Protein AF-A0A427XI50-F1 (afdb_monomer_lite)

Foldseek 3Di:
DDDDDDDDDDDDDDDDDDDDPDDDDDDDDDDDDDPDDDDDDDDDDDDDDDDDDDDDDDDDPDDDPDPVVVVVVLVVVLVVVPPDDDDDDDDDDDDDDDDDDDDDDDDPLVPPPDDPQDPDDDDPVSDRLVVVLVVLLVLLDLVNDDPVPVVCSLVSNLVSLVVLLVQLSVALSSVVNSLVNLCVVCVVVLVVLADVVLDDPQDQQDDDDDSRDDDSLVRGQQLSVLVSVVSSVVSVQSVVCVVDVPDDDPCVSVVSRVWRSLFSVLLNCLVVADCQQEPCDDDDPDDDDLHPNAHSQQWGWGDDPWKIWIKGWPDGPPDDDPPPDDTDIFTFEMETDDPHSVVNSVRVNVVSVCVNVVNDPGNDYDDD

Structure (mmCIF, N/CA/C/O backbone):
data_AF-A0A427XI50-F1
#
_entry.id   AF-A0A427XI50-F1
#
loop_
_atom_site.group_PDB
_atom_site.id
_atom_site.type_symbol
_atom_site.label_atom_id
_atom_site.label_alt_id
_atom_site.label_comp_id
_atom_site.label_asym_id
_atom_site.label_entity_id
_atom_site.label_seq_id
_atom_site.pdbx_PDB_ins_code
_atom_site.Cartn_x
_atom_site.Cartn_y
_atom_site.Cartn_z
_atom_site.occupancy
_atom_site.B_iso_or_equiv
_atom_site.auth_seq_id
_atom_site.auth_comp_id
_atom_site.auth_asym_id
_atom_site.auth_atom_id
_atom_site.pdbx_PDB_model_num
ATOM 1 N N . MET A 1 1 ? -37.249 -32.653 52.368 1.00 47.56 1 MET A N 1
ATOM 2 C CA . MET A 1 1 ? -36.843 -31.241 52.269 1.00 47.56 1 MET A CA 1
ATOM 3 C C . MET A 1 1 ? -36.079 -31.097 50.971 1.00 47.56 1 MET A C 1
ATOM 5 O O . MET A 1 1 ? -34.928 -31.489 50.945 1.00 47.56 1 MET A O 1
ATOM 9 N N . ASP A 1 2 ? -36.739 -30.653 49.902 1.00 39.66 2 ASP A N 1
ATOM 10 C CA . ASP A 1 2 ? -36.060 -29.909 48.839 1.00 39.66 2 ASP A CA 1
ATOM 11 C C . ASP A 1 2 ? -37.096 -29.182 47.975 1.00 39.66 2 ASP A C 1
ATOM 13 O O . ASP A 1 2 ? -37.981 -29.778 47.360 1.00 39.66 2 ASP A O 1
ATOM 17 N N . LEU A 1 3 ? -37.015 -27.857 48.037 1.00 42.44 3 LEU A N 1
ATOM 18 C CA . LEU A 1 3 ? -37.872 -26.880 47.381 1.00 42.44 3 LEU A CA 1
ATOM 19 C C . LEU A 1 3 ? -37.402 -26.675 45.938 1.00 42.44 3 LEU A C 1
ATOM 21 O O . LEU A 1 3 ? -36.398 -26.006 45.713 1.00 42.44 3 LEU A O 1
ATOM 25 N N . LYS A 1 4 ? -38.166 -27.160 44.953 1.00 41.12 4 LYS A N 1
ATOM 26 C CA . LYS A 1 4 ? -38.154 -26.613 43.583 1.00 41.12 4 LYS A CA 1
ATOM 27 C C . LYS A 1 4 ? -39.573 -26.549 43.017 1.00 41.12 4 LYS A C 1
ATOM 29 O O . LYS A 1 4 ? -39.994 -27.395 42.236 1.00 41.12 4 LYS A O 1
ATOM 34 N N . ALA A 1 5 ? -40.292 -25.508 43.430 1.00 47.97 5 ALA A N 1
ATOM 35 C CA . ALA A 1 5 ? -41.451 -24.960 42.730 1.00 47.97 5 ALA A CA 1
ATOM 36 C C . ALA A 1 5 ? -40.937 -23.867 41.768 1.00 47.97 5 ALA A C 1
ATOM 38 O O . ALA A 1 5 ? -40.129 -23.029 42.148 1.00 47.97 5 ALA A O 1
ATOM 39 N N . ALA A 1 6 ? -41.186 -24.014 40.468 1.00 39.88 6 ALA A N 1
ATOM 40 C CA . ALA A 1 6 ? -42.233 -23.293 39.743 1.00 39.88 6 ALA A CA 1
ATOM 41 C C . ALA A 1 6 ? -41.948 -21.790 39.551 1.00 39.88 6 ALA A C 1
ATOM 43 O O . ALA A 1 6 ? -42.294 -20.973 40.395 1.00 39.88 6 ALA A O 1
ATOM 44 N N . ILE A 1 7 ? -41.423 -21.423 38.375 1.00 44.53 7 ILE A N 1
ATOM 45 C CA . ILE A 1 7 ? -41.693 -20.112 37.769 1.00 44.53 7 ILE A CA 1
ATOM 46 C C . ILE A 1 7 ? -42.172 -20.342 36.335 1.00 44.53 7 ILE A C 1
ATOM 48 O O . ILE A 1 7 ? -41.517 -20.973 35.506 1.00 44.53 7 ILE A O 1
ATOM 52 N N . LEU A 1 8 ? -43.394 -19.873 36.118 1.00 46.38 8 LEU A N 1
ATOM 53 C CA . LEU A 1 8 ? -44.225 -19.984 34.934 1.00 46.38 8 LEU A CA 1
ATOM 54 C C . LEU A 1 8 ? -43.868 -18.932 33.874 1.00 46.38 8 LEU A C 1
ATOM 56 O O . LEU A 1 8 ? -43.653 -17.765 34.175 1.00 46.38 8 LEU A O 1
ATOM 60 N N . ARG A 1 9 ? -43.895 -19.399 32.622 1.00 43.00 9 ARG A N 1
ATOM 61 C CA . ARG A 1 9 ? -44.460 -18.796 31.397 1.00 43.00 9 ARG A CA 1
ATOM 62 C C . ARG A 1 9 ? -44.828 -17.300 31.416 1.00 43.00 9 ARG A C 1
ATOM 64 O O . ARG A 1 9 ? -45.750 -16.891 32.112 1.00 43.00 9 ARG A O 1
ATOM 71 N N . GLY A 1 10 ? -44.308 -16.576 30.422 1.00 38.19 10 GLY A N 1
ATOM 72 C CA . GLY A 1 10 ? -44.961 -15.402 29.832 1.00 38.19 10 GLY A CA 1
ATOM 73 C C . GLY A 1 10 ? -44.524 -15.193 28.371 1.00 38.19 10 GLY A C 1
ATOM 74 O O . GLY A 1 10 ? -43.324 -15.078 28.130 1.00 38.19 10 GLY A O 1
ATOM 75 N N . PRO A 1 11 ? -45.436 -15.164 27.376 1.00 49.16 11 PRO A N 1
ATOM 76 C CA . PRO A 1 11 ? -45.085 -14.843 25.997 1.00 49.16 11 PRO A CA 1
ATOM 77 C C . PRO A 1 11 ? -45.138 -13.324 25.765 1.00 49.16 11 PRO A C 1
ATOM 79 O O . PRO A 1 11 ? -46.178 -12.687 25.935 1.00 49.16 11 PRO A O 1
ATOM 82 N N . LEU A 1 12 ? -44.019 -12.745 25.328 1.00 45.84 12 LEU A N 1
ATOM 83 C CA . LEU A 1 12 ? -43.937 -11.351 24.890 1.00 45.84 12 LEU A CA 1
ATOM 84 C C . LEU A 1 12 ? -44.670 -11.178 23.550 1.00 45.84 12 LEU A C 1
ATOM 86 O O . LEU A 1 12 ? -44.143 -11.482 22.479 1.00 45.84 12 LEU A O 1
ATOM 90 N N . ARG A 1 13 ? -45.904 -10.666 23.609 1.00 44.16 13 ARG A N 1
ATOM 91 C CA . ARG A 1 13 ? -46.625 -10.124 22.450 1.00 44.16 13 ARG A CA 1
ATOM 92 C C . ARG A 1 13 ? -45.902 -8.862 21.964 1.00 44.16 13 ARG A C 1
ATOM 94 O O . ARG A 1 13 ? -46.005 -7.810 22.587 1.00 44.16 13 ARG A O 1
ATOM 101 N N . ARG A 1 14 ? -45.186 -8.953 20.839 1.00 47.88 14 ARG A N 1
ATOM 102 C CA . ARG A 1 14 ? -44.711 -7.775 20.094 1.00 47.88 14 ARG A CA 1
ATOM 103 C C . ARG A 1 14 ? -45.913 -7.055 19.485 1.00 47.88 14 ARG A C 1
ATOM 105 O O . ARG A 1 14 ? -46.609 -7.611 18.638 1.00 47.88 14 ARG A O 1
ATOM 112 N N . ALA A 1 15 ? -46.140 -5.819 19.917 1.00 44.91 15 ALA A N 1
ATOM 113 C CA . ALA A 1 15 ? -47.069 -4.902 19.278 1.00 44.91 15 ALA A CA 1
ATOM 114 C C . ALA A 1 15 ? -46.584 -4.601 17.849 1.00 44.91 15 ALA A C 1
ATOM 116 O O . ALA A 1 15 ? -45.473 -4.108 17.649 1.00 44.91 15 ALA A O 1
ATOM 117 N N . ARG A 1 16 ? -47.420 -4.916 16.853 1.00 45.72 16 ARG A N 1
ATOM 118 C CA . ARG A 1 16 ? -47.286 -4.409 15.484 1.00 45.72 16 ARG A CA 1
ATOM 119 C C . ARG A 1 16 ? -47.475 -2.892 15.536 1.00 45.72 16 ARG A C 1
ATOM 121 O O . ARG A 1 16 ? -48.579 -2.433 15.811 1.00 45.72 16 ARG A O 1
ATOM 128 N N . ARG A 1 17 ? -46.410 -2.126 15.291 1.00 51.31 17 ARG A N 1
ATOM 129 C CA . ARG A 1 17 ? -46.533 -0.715 14.909 1.00 51.31 17 ARG A CA 1
ATOM 130 C C . ARG A 1 17 ? -47.033 -0.672 13.468 1.00 51.31 17 ARG A C 1
ATOM 132 O O . ARG A 1 17 ? -46.413 -1.265 12.588 1.00 51.31 17 ARG A O 1
ATOM 139 N N . SER A 1 18 ? -48.176 -0.030 13.265 1.00 58.50 18 SER A N 1
ATOM 140 C CA . SER A 1 18 ? -48.712 0.294 11.946 1.00 58.50 18 SER A CA 1
ATOM 141 C C . SER A 1 18 ? -47.769 1.261 11.217 1.00 58.50 18 SER A C 1
ATOM 143 O O . SER A 1 18 ? -47.162 2.108 11.879 1.00 58.50 18 SER A O 1
ATOM 145 N N . PRO A 1 19 ? -47.631 1.153 9.886 1.00 57.81 19 PRO A N 1
ATOM 146 C CA . PRO A 1 19 ? -46.900 2.132 9.095 1.00 57.81 19 PRO A CA 1
ATOM 147 C C . PRO A 1 19 ? -47.703 3.438 9.075 1.00 57.81 19 PRO A C 1
ATOM 149 O O . PRO A 1 19 ? -48.875 3.438 8.708 1.00 57.81 19 PRO A O 1
ATOM 152 N N . MET A 1 20 ? -47.087 4.527 9.533 1.00 56.25 20 MET A N 1
ATOM 153 C CA . MET A 1 20 ? -47.594 5.876 9.294 1.00 56.25 20 MET A CA 1
ATOM 154 C C . MET A 1 20 ? -47.414 6.159 7.803 1.00 56.25 20 MET A C 1
ATOM 156 O O . MET A 1 20 ? -46.301 6.043 7.293 1.00 56.25 20 MET A O 1
ATOM 160 N N . GLU A 1 21 ? -48.514 6.458 7.116 1.00 55.03 21 GLU A N 1
ATOM 161 C CA . GLU A 1 21 ? -48.503 7.004 5.762 1.00 55.03 21 GLU A CA 1
ATOM 162 C C . GLU A 1 21 ? -47.761 8.343 5.795 1.00 55.03 21 GLU A C 1
ATOM 164 O O . GLU A 1 21 ? -48.189 9.302 6.433 1.00 55.03 21 GLU A O 1
ATOM 169 N N . GLU A 1 22 ? -46.593 8.363 5.162 1.00 58.56 22 GLU A N 1
ATOM 170 C CA . GLU A 1 22 ? -45.763 9.544 4.986 1.00 58.56 22 GLU A CA 1
ATOM 171 C C . GLU A 1 22 ? -46.327 10.328 3.794 1.00 58.56 22 GLU A C 1
ATOM 173 O O . GLU A 1 22 ? -46.243 9.900 2.641 1.00 58.56 22 GLU A O 1
ATOM 178 N N . GLU A 1 23 ? -47.009 11.432 4.097 1.00 68.69 23 GLU A N 1
ATOM 179 C CA . GLU A 1 23 ? -47.612 12.332 3.116 1.00 68.69 23 GLU A CA 1
ATOM 180 C C . GLU A 1 23 ? -46.503 12.978 2.255 1.00 68.69 23 GLU A C 1
ATOM 182 O O . GLU A 1 23 ? -45.528 13.502 2.805 1.00 68.69 23 GLU A O 1
ATOM 187 N N . PRO A 1 24 ? -46.587 12.926 0.911 1.00 73.81 24 PRO A N 1
ATOM 188 C CA . PRO A 1 24 ? -45.521 13.423 0.051 1.00 73.81 24 PRO A CA 1
ATOM 189 C C . PRO A 1 24 ? -45.390 14.951 0.158 1.00 73.81 24 PRO A C 1
ATOM 191 O O . PRO A 1 24 ? -46.401 15.660 0.153 1.00 73.81 24 PRO A O 1
ATOM 194 N N . PRO A 1 25 ? -44.157 15.491 0.207 1.00 75.19 25 PRO A N 1
ATOM 195 C CA . PRO A 1 25 ? -43.944 16.926 0.305 1.00 75.19 25 PRO A CA 1
ATOM 196 C C . PRO A 1 25 ? -44.474 17.649 -0.946 1.00 75.19 25 PRO A C 1
ATOM 198 O O . PRO A 1 25 ? -44.356 17.130 -2.063 1.00 75.19 25 PRO A O 1
ATOM 201 N N . PRO A 1 26 ? -45.034 18.862 -0.788 1.00 76.50 26 PRO A N 1
ATOM 202 C CA . PRO A 1 26 ? -45.578 19.618 -1.904 1.00 76.50 26 PRO A CA 1
ATOM 203 C C . PRO A 1 26 ? -44.477 19.995 -2.912 1.00 76.50 26 PRO A C 1
ATOM 205 O O . PRO A 1 26 ? -43.331 20.248 -2.525 1.00 76.50 26 PRO A O 1
ATOM 208 N N . PRO A 1 27 ? -44.810 20.070 -4.213 1.00 68.69 27 PRO A N 1
ATOM 209 C CA . PRO A 1 27 ? -43.849 20.396 -5.255 1.00 68.69 27 PRO A CA 1
ATOM 210 C C . PRO A 1 27 ? -43.295 21.813 -5.069 1.00 68.69 27 PRO A C 1
ATOM 212 O O . PRO A 1 27 ? -44.031 22.803 -5.028 1.00 68.69 27 PRO A O 1
ATOM 215 N N . TYR A 1 28 ? -41.968 21.898 -4.987 1.00 66.44 28 TYR A N 1
ATOM 216 C CA . TYR A 1 28 ? -41.214 23.146 -4.950 1.00 66.44 28 TYR A CA 1
ATOM 217 C C . TYR A 1 28 ? -41.516 23.970 -6.209 1.00 66.44 28 TYR A C 1
ATOM 219 O O . TYR A 1 28 ? -41.131 23.598 -7.317 1.00 66.44 28 TYR A O 1
ATOM 227 N N . SER A 1 29 ? -42.199 25.102 -6.044 1.00 64.88 29 SER A N 1
ATOM 228 C CA . SER A 1 29 ? -42.353 26.089 -7.114 1.00 64.88 29 SER A CA 1
ATOM 229 C C . SER A 1 29 ? -41.140 27.027 -7.100 1.00 64.88 29 SER A C 1
ATOM 231 O O . SER A 1 29 ? -40.929 27.718 -6.099 1.00 64.88 29 SER A O 1
ATOM 233 N N . PRO A 1 30 ? -40.314 27.073 -8.162 1.00 61.97 30 PRO A N 1
ATOM 234 C CA . PRO A 1 30 ? -39.178 27.980 -8.217 1.00 61.97 30 PRO A CA 1
ATOM 235 C C . PRO A 1 30 ? -39.682 29.423 -8.291 1.00 61.97 30 PRO A C 1
ATOM 237 O O . PRO A 1 30 ? -40.365 29.831 -9.230 1.00 61.97 30 PRO A O 1
ATOM 240 N N . ARG A 1 31 ? -39.342 30.204 -7.265 1.00 58.91 31 ARG A N 1
ATOM 241 C CA . ARG A 1 31 ? -39.608 31.639 -7.194 1.00 58.91 31 ARG A CA 1
ATOM 242 C C . ARG A 1 31 ? -38.766 32.334 -8.266 1.00 58.91 31 ARG A C 1
ATOM 244 O O . ARG A 1 31 ? -37.544 32.380 -8.150 1.00 58.91 31 ARG A O 1
ATOM 251 N N . ALA A 1 32 ? -39.420 32.839 -9.310 1.00 60.31 32 ALA A N 1
ATOM 252 C CA . ALA A 1 32 ? -38.775 33.619 -10.359 1.00 60.31 32 ALA A CA 1
ATOM 253 C C . ALA A 1 32 ? -38.044 34.823 -9.741 1.00 60.31 32 ALA A C 1
ATOM 255 O O . ALA A 1 32 ? -38.638 35.612 -9.002 1.00 60.31 32 ALA A O 1
ATOM 256 N N . ALA A 1 33 ? -36.745 34.927 -10.018 1.00 64.19 33 ALA A N 1
ATOM 257 C CA . ALA A 1 33 ? -35.944 36.078 -9.637 1.00 64.19 33 ALA A CA 1
ATOM 258 C C . ALA A 1 33 ? -36.395 37.304 -10.454 1.00 64.19 33 ALA A C 1
ATOM 260 O O . ALA A 1 33 ? -36.597 37.175 -11.665 1.00 64.19 33 ALA A O 1
ATOM 261 N N . PRO A 1 34 ? -36.568 38.480 -9.829 1.00 70.31 34 PRO A N 1
ATOM 262 C CA . PRO A 1 34 ? -36.860 39.701 -10.564 1.00 70.31 34 PRO A CA 1
ATOM 263 C C . PRO A 1 34 ? -35.649 40.093 -11.432 1.00 70.31 34 PRO A C 1
ATOM 265 O O . PRO A 1 34 ? -34.515 40.035 -10.946 1.00 70.31 34 PRO A O 1
ATOM 268 N N . PRO A 1 35 ? -35.859 40.484 -12.700 1.00 65.94 35 PRO A N 1
ATOM 269 C CA . PRO A 1 35 ? -34.812 41.088 -13.510 1.00 65.94 35 PRO A CA 1
ATOM 270 C C . PRO A 1 35 ? -34.519 42.496 -12.967 1.00 65.94 35 PRO A C 1
ATOM 272 O O . PRO A 1 35 ? -35.435 43.189 -12.536 1.00 65.94 35 PRO A O 1
ATOM 275 N N . ASP A 1 36 ? -33.250 42.903 -12.991 1.00 66.88 36 ASP A N 1
ATOM 276 C CA . ASP A 1 36 ? -32.748 44.246 -12.641 1.00 66.88 36 ASP A CA 1
ATOM 277 C C . ASP A 1 36 ? -32.451 44.554 -11.162 1.00 66.88 36 ASP A C 1
ATOM 279 O O . ASP A 1 36 ? -32.799 45.613 -10.639 1.00 66.88 36 ASP A O 1
ATOM 283 N N . ALA A 1 37 ? -31.680 43.686 -10.499 1.00 56.53 37 ALA A N 1
ATOM 284 C CA . ALA A 1 37 ? -30.895 44.097 -9.331 1.00 56.53 37 ALA A CA 1
ATOM 285 C C . ALA A 1 37 ? -29.427 44.371 -9.738 1.00 56.53 37 ALA A C 1
ATOM 287 O O . ALA A 1 37 ? -28.745 43.443 -10.183 1.00 56.53 37 ALA A O 1
ATOM 288 N N . PRO A 1 38 ? -28.908 45.610 -9.604 1.00 73.75 38 PRO A N 1
ATOM 289 C CA . PRO A 1 38 ? -27.498 45.901 -9.851 1.00 73.75 38 PRO A CA 1
ATOM 290 C C . PRO A 1 38 ? -26.595 45.224 -8.800 1.00 73.75 38 PRO A C 1
ATOM 292 O O . PRO A 1 38 ? -27.012 45.039 -7.652 1.00 73.75 38 PRO A O 1
ATOM 295 N N . PRO A 1 39 ? -25.353 44.854 -9.163 1.00 70.38 39 PRO A N 1
ATOM 296 C CA . PRO A 1 39 ? -24.452 44.130 -8.272 1.00 70.38 39 PRO A CA 1
ATOM 297 C C . PRO A 1 39 ? -24.074 44.976 -7.041 1.00 70.38 39 PRO A C 1
ATOM 299 O O . PRO A 1 39 ? -23.789 46.167 -7.183 1.00 70.38 39 PRO A O 1
ATOM 302 N N . PRO A 1 40 ? -24.028 44.385 -5.832 1.00 59.16 40 PRO A N 1
ATOM 303 C CA . PRO A 1 40 ? -23.639 45.108 -4.630 1.00 59.16 40 PRO A CA 1
ATOM 304 C C . PRO A 1 40 ? -22.142 45.440 -4.653 1.00 59.16 40 PRO A C 1
ATOM 306 O O . PRO A 1 40 ? -21.278 44.563 -4.616 1.00 59.16 40 PRO A O 1
ATOM 309 N N . THR A 1 41 ? -21.835 46.734 -4.688 1.00 62.62 41 THR A N 1
ATOM 310 C CA . THR A 1 41 ? -20.485 47.280 -4.530 1.00 62.62 41 THR A CA 1
ATOM 311 C C . THR A 1 41 ? -20.001 47.032 -3.100 1.00 62.62 41 THR A C 1
ATOM 313 O O . THR A 1 41 ? -20.501 47.631 -2.150 1.00 62.62 41 THR A O 1
ATOM 316 N N . ALA A 1 42 ? -19.028 46.137 -2.933 1.00 55.66 42 ALA A N 1
ATOM 317 C CA . ALA A 1 42 ? -18.445 45.832 -1.631 1.00 55.66 42 ALA A CA 1
ATOM 318 C C . ALA A 1 42 ? -17.651 47.037 -1.072 1.00 55.66 42 ALA A C 1
ATOM 320 O O . ALA A 1 42 ? -16.811 47.598 -1.786 1.00 55.66 42 ALA A O 1
ATOM 321 N N . PRO A 1 43 ? -17.853 47.437 0.199 1.00 56.88 43 PRO A N 1
ATOM 322 C CA . PRO A 1 43 ? -17.057 48.483 0.823 1.00 56.88 43 PRO A CA 1
ATOM 323 C C . PRO A 1 43 ? -15.644 47.975 1.145 1.00 56.88 43 PRO A C 1
ATOM 325 O O . PRO A 1 43 ? -15.439 46.975 1.833 1.00 56.88 43 PRO A O 1
ATOM 328 N N . ARG A 1 44 ? -14.649 48.706 0.640 1.00 52.31 44 ARG A N 1
ATOM 329 C CA . ARG A 1 44 ? -13.217 48.498 0.868 1.00 52.31 44 ARG A CA 1
ATOM 330 C C . ARG A 1 44 ? -12.859 48.895 2.305 1.00 52.31 44 ARG A C 1
ATOM 332 O O . ARG A 1 44 ? -12.546 50.051 2.570 1.00 52.31 44 ARG A O 1
ATOM 339 N N . LEU A 1 45 ? -12.903 47.937 3.228 1.00 51.09 45 LEU A N 1
ATOM 340 C CA . LEU A 1 45 ? -12.433 48.120 4.603 1.00 51.09 45 LEU A CA 1
ATOM 341 C C . LEU A 1 45 ? -10.898 48.232 4.622 1.00 51.09 45 LEU A C 1
ATOM 343 O O . LEU A 1 45 ? -10.181 47.266 4.361 1.00 51.09 45 LEU A O 1
ATOM 347 N N . GLN A 1 46 ? -10.391 49.430 4.921 1.00 49.62 46 GLN A N 1
ATOM 348 C CA . GLN A 1 46 ? -8.986 49.649 5.260 1.00 49.62 46 GLN A CA 1
ATOM 349 C C . GLN A 1 46 ? -8.740 49.183 6.701 1.00 49.62 46 GLN A C 1
ATOM 351 O O . GLN A 1 46 ? -9.125 49.846 7.659 1.00 49.62 46 GLN A O 1
ATOM 356 N N . LEU A 1 47 ? -8.086 48.032 6.849 1.00 49.75 47 LEU A N 1
ATOM 357 C CA . LEU A 1 47 ? -7.551 47.557 8.124 1.00 49.75 47 LEU A CA 1
ATOM 358 C C . LEU A 1 47 ? -6.301 48.372 8.491 1.00 49.75 47 LEU A C 1
ATOM 360 O O . LEU A 1 47 ? -5.206 48.115 7.988 1.00 49.75 47 LEU A O 1
ATOM 364 N N . GLN A 1 48 ? -6.463 49.352 9.383 1.00 46.16 48 GLN A N 1
ATOM 365 C CA . GLN A 1 48 ? -5.356 49.928 10.145 1.00 46.16 48 GLN A CA 1
ATOM 366 C C . GLN A 1 48 ? -4.814 48.869 11.113 1.00 46.16 48 GLN A C 1
ATOM 368 O O . GLN A 1 48 ? -5.535 48.371 11.975 1.00 46.16 48 GLN A O 1
ATOM 373 N N . ARG A 1 49 ? -3.533 48.515 10.967 1.00 41.59 49 ARG A N 1
ATOM 374 C CA . ARG A 1 49 ? -2.807 47.686 11.936 1.00 41.59 49 ARG A CA 1
ATOM 375 C C . ARG A 1 49 ? -2.313 48.565 13.090 1.00 41.59 49 ARG A C 1
ATOM 377 O O . ARG A 1 49 ? -1.601 49.530 12.812 1.00 41.59 49 ARG A O 1
ATOM 384 N N . PRO A 1 50 ? -2.613 48.236 14.357 1.00 43.06 50 PRO A N 1
ATOM 385 C CA . PRO A 1 50 ? -1.946 48.857 15.489 1.00 43.06 50 PRO A CA 1
ATOM 386 C C . PRO A 1 50 ? -0.549 48.254 15.680 1.00 43.06 50 PRO A C 1
ATOM 388 O O . PRO A 1 50 ? -0.364 47.036 15.699 1.00 43.06 50 PRO A O 1
ATOM 391 N N . SER A 1 51 ? 0.437 49.133 15.823 1.00 43.94 51 SER A N 1
ATOM 392 C CA . SER A 1 51 ? 1.811 48.815 16.203 1.00 43.94 51 SER A CA 1
ATOM 393 C C . SER A 1 51 ? 1.847 48.467 17.692 1.00 43.94 51 SER A C 1
ATOM 395 O O . SER A 1 51 ? 1.676 49.351 18.528 1.00 43.94 51 SER A O 1
ATOM 397 N N . ILE A 1 52 ? 2.068 47.197 18.037 1.00 44.12 52 ILE A N 1
ATOM 398 C CA . ILE A 1 52 ? 2.317 46.768 19.421 1.00 44.12 52 ILE A CA 1
ATOM 399 C C . ILE A 1 52 ? 3.783 46.356 19.527 1.00 44.12 52 ILE A C 1
ATOM 401 O O . ILE A 1 52 ? 4.240 45.440 18.845 1.00 44.12 52 ILE A O 1
ATOM 405 N N . SER A 1 53 ? 4.523 47.075 20.365 1.00 50.53 53 SER A N 1
ATOM 406 C CA . SER A 1 53 ? 5.926 46.833 20.683 1.00 50.53 53 SER A CA 1
ATOM 407 C C . SER A 1 53 ? 6.078 46.063 22.001 1.00 50.53 53 SER A C 1
ATOM 409 O O . SER A 1 53 ? 5.705 46.584 23.051 1.00 50.53 53 SER A O 1
ATOM 411 N N . GLY A 1 54 ? 6.723 44.890 21.925 1.00 39.44 54 GLY A N 1
ATOM 412 C CA . GLY A 1 54 ? 7.422 44.175 23.014 1.00 39.44 54 GLY A CA 1
ATOM 413 C C . GLY A 1 54 ? 6.683 42.970 23.631 1.00 39.44 54 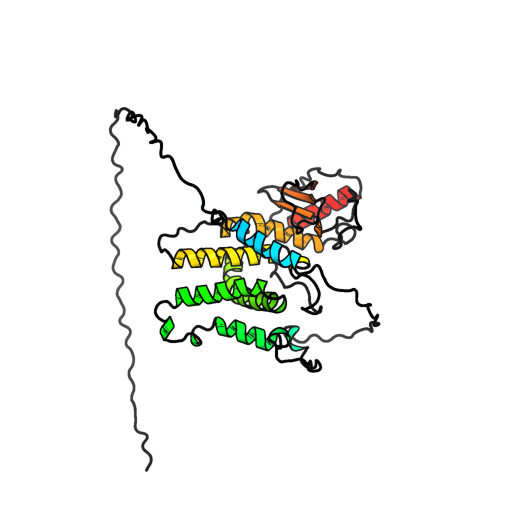GLY A C 1
ATOM 414 O O . GLY A 1 54 ? 5.472 42.866 23.457 1.00 39.44 54 GLY A O 1
ATOM 415 N N . PRO A 1 55 ? 7.350 42.097 24.423 1.00 47.31 55 PRO A N 1
ATOM 416 C CA . PRO A 1 55 ? 8.766 41.722 24.468 1.00 47.31 55 PRO A CA 1
ATOM 417 C C . PRO A 1 55 ? 9.003 40.203 24.221 1.00 47.31 55 PRO A C 1
ATOM 419 O O . PRO A 1 55 ? 8.093 39.423 23.977 1.00 47.31 55 PRO A O 1
ATOM 422 N N . SER A 1 56 ? 10.286 39.842 24.268 1.00 46.00 56 SER A N 1
ATOM 423 C CA . SER A 1 56 ? 10.963 38.540 24.148 1.00 46.00 56 SER A CA 1
ATOM 424 C C . SER A 1 56 ? 10.286 37.264 24.706 1.00 46.00 56 SER A C 1
ATOM 426 O O . SER A 1 56 ? 9.706 37.279 25.785 1.00 46.00 56 SER A O 1
ATOM 428 N N . ALA A 1 57 ? 10.587 36.150 24.016 1.00 46.78 57 ALA A N 1
ATOM 429 C CA . ALA A 1 57 ? 10.625 34.742 24.447 1.00 46.78 57 ALA A CA 1
ATOM 430 C C . ALA A 1 57 ? 9.306 33.955 24.616 1.00 46.78 57 ALA A C 1
ATOM 432 O O . ALA A 1 57 ? 8.623 34.028 25.633 1.00 46.78 57 ALA A O 1
ATOM 433 N N . SER A 1 58 ? 9.032 33.064 23.656 1.00 39.44 58 SER A N 1
ATOM 434 C CA . SER A 1 58 ? 8.441 31.732 23.891 1.00 39.44 58 SER A CA 1
ATOM 435 C C . SER A 1 58 ? 8.657 30.854 22.653 1.00 39.44 58 SER A C 1
ATOM 437 O O . SER A 1 58 ? 8.429 31.289 21.525 1.00 39.44 58 SER A O 1
ATOM 439 N N . GLU A 1 59 ? 9.154 29.637 22.864 1.00 43.16 59 GLU A N 1
ATOM 440 C CA . GLU A 1 59 ? 9.366 28.628 21.824 1.00 43.16 59 GLU A CA 1
ATOM 441 C C . GLU A 1 59 ? 8.041 28.231 21.146 1.00 43.16 59 GLU A C 1
ATOM 443 O O . GLU A 1 59 ? 7.024 28.076 21.828 1.00 43.16 59 GLU A O 1
ATOM 448 N N . PRO A 1 60 ? 8.021 28.027 19.817 1.00 40.72 60 PRO A N 1
ATOM 449 C CA . PRO A 1 60 ? 6.825 27.568 19.132 1.00 40.72 60 PRO A CA 1
ATOM 450 C C . PRO A 1 60 ? 6.606 26.068 19.374 1.00 40.72 60 PRO A C 1
ATOM 452 O O . PRO A 1 60 ? 7.376 25.227 18.910 1.00 40.72 60 PRO A O 1
ATOM 455 N N . ILE A 1 61 ? 5.505 25.728 20.045 1.00 41.28 61 ILE A N 1
ATOM 456 C CA . ILE A 1 61 ? 4.941 24.374 20.023 1.00 41.28 61 ILE A CA 1
ATOM 457 C C . ILE A 1 61 ? 4.394 24.138 18.611 1.00 41.28 61 ILE A C 1
ATOM 459 O O . ILE A 1 61 ? 3.376 24.705 18.214 1.00 41.28 61 ILE A O 1
ATOM 463 N N . ALA A 1 62 ? 5.110 23.330 17.829 1.00 36.22 62 ALA A N 1
ATOM 464 C CA . ALA A 1 62 ? 4.714 22.948 16.482 1.00 36.22 62 ALA A CA 1
ATOM 465 C C . ALA A 1 62 ? 3.533 21.967 16.538 1.00 36.22 62 ALA A C 1
ATOM 467 O O . ALA A 1 62 ? 3.689 20.802 16.899 1.00 36.22 62 ALA A O 1
ATOM 468 N N . ILE A 1 63 ? 2.347 22.443 16.164 1.00 36.53 63 ILE A N 1
ATOM 469 C CA . ILE A 1 63 ? 1.194 21.590 15.870 1.00 36.53 63 ILE A CA 1
ATOM 470 C C . ILE A 1 63 ? 1.397 21.047 14.442 1.00 36.53 63 ILE A C 1
ATOM 472 O O . ILE A 1 63 ? 1.510 21.854 13.515 1.00 36.53 63 ILE A O 1
ATOM 476 N N . PRO A 1 64 ? 1.485 19.721 14.225 1.00 38.47 64 PRO A N 1
ATOM 477 C CA . PRO A 1 64 ? 1.701 19.159 12.895 1.00 38.47 64 PRO A CA 1
ATOM 478 C C . PRO A 1 64 ? 0.478 19.410 12.004 1.00 38.47 64 PRO A C 1
ATOM 480 O O . PRO A 1 64 ? -0.644 19.027 12.328 1.00 38.47 64 PRO A O 1
ATOM 483 N N . SER A 1 65 ? 0.702 20.057 10.863 1.00 35.59 65 SER A N 1
ATOM 484 C CA . SER A 1 65 ? -0.329 20.560 9.948 1.00 35.59 65 SER A CA 1
ATOM 485 C C . SER A 1 65 ? -0.815 19.541 8.905 1.00 35.59 65 SER A C 1
ATOM 487 O O . SER A 1 65 ? -1.545 19.907 7.984 1.00 35.59 65 SER A O 1
ATOM 489 N N . SER A 1 66 ? -0.465 18.256 9.027 1.00 38.69 66 SER A N 1
ATOM 490 C CA . SER A 1 66 ? -0.978 17.212 8.134 1.00 38.69 66 SER A CA 1
ATOM 491 C C . SER A 1 66 ? -0.869 15.801 8.729 1.00 38.69 66 SER A C 1
ATOM 493 O O . SER A 1 66 ? 0.193 15.429 9.235 1.00 38.69 66 SER A O 1
ATOM 495 N N . PRO A 1 67 ? -1.897 14.940 8.580 1.00 41.12 67 PRO A N 1
ATOM 496 C CA . PRO A 1 67 ? -1.810 13.516 8.924 1.00 41.12 67 PRO A CA 1
ATOM 497 C C . PRO A 1 67 ? -0.698 12.756 8.173 1.00 41.12 67 PRO A C 1
ATOM 499 O O . PRO A 1 67 ? -0.281 11.684 8.615 1.00 41.12 67 PRO A O 1
ATOM 502 N N . ARG A 1 68 ? -0.196 13.288 7.043 1.00 40.94 68 ARG A N 1
ATOM 503 C CA . ARG A 1 68 ? 0.939 12.698 6.304 1.00 40.94 68 ARG A CA 1
ATOM 504 C C . ARG A 1 68 ? 2.264 12.782 7.067 1.00 40.94 68 ARG A C 1
ATOM 506 O O . ARG A 1 68 ? 3.098 11.884 6.918 1.00 40.94 68 ARG A O 1
ATOM 513 N N . ASP A 1 69 ? 2.444 13.811 7.886 1.00 37.97 69 ASP A N 1
ATOM 514 C CA . ASP A 1 69 ? 3.723 14.076 8.548 1.00 37.97 69 ASP A CA 1
ATOM 515 C C . ASP A 1 69 ? 3.869 13.219 9.812 1.00 37.97 69 ASP A C 1
ATOM 517 O O . ASP A 1 69 ? 4.902 12.583 10.013 1.00 37.97 69 ASP A O 1
ATOM 521 N N . ALA A 1 70 ? 2.778 13.031 10.565 1.00 37.78 70 ALA A N 1
ATOM 522 C CA . ALA A 1 70 ? 2.757 12.171 11.752 1.00 37.78 70 ALA A CA 1
ATOM 523 C C . ALA A 1 70 ? 3.105 10.697 11.449 1.00 37.78 70 ALA A C 1
ATOM 525 O O . ALA A 1 70 ? 3.758 10.025 12.250 1.00 37.78 70 ALA A O 1
ATOM 526 N N . TYR A 1 71 ? 2.702 10.181 10.280 1.00 40.91 71 TYR A N 1
ATOM 527 C CA . TYR A 1 71 ? 3.055 8.820 9.859 1.00 40.91 71 TYR A CA 1
ATOM 528 C C . TYR A 1 71 ? 4.524 8.712 9.421 1.00 40.91 71 TYR A C 1
ATOM 530 O O . TYR A 1 71 ? 5.193 7.723 9.721 1.00 40.91 71 TYR A O 1
ATOM 538 N N . SER A 1 72 ? 5.037 9.740 8.742 1.00 47.31 72 SER A N 1
ATOM 539 C CA . SER A 1 72 ? 6.427 9.783 8.272 1.00 47.31 72 SER A CA 1
ATOM 540 C C . SER A 1 72 ? 7.415 9.861 9.441 1.00 47.31 72 SER A C 1
ATOM 542 O O . SER A 1 72 ? 8.434 9.166 9.428 1.00 47.31 72 SER A O 1
ATOM 544 N N . ASP A 1 73 ? 7.076 10.611 10.492 1.00 40.03 73 ASP A N 1
ATOM 545 C CA . ASP A 1 73 ? 7.903 10.750 11.696 1.00 40.03 73 ASP A CA 1
ATOM 546 C C . ASP A 1 73 ? 7.962 9.464 12.536 1.00 40.03 73 ASP A C 1
ATOM 548 O O . ASP A 1 73 ? 9.033 9.084 13.026 1.00 40.03 73 ASP A O 1
ATOM 552 N N . ALA A 1 74 ? 6.850 8.727 12.644 1.00 40.78 74 ALA A N 1
ATOM 553 C CA . ALA A 1 74 ? 6.828 7.430 13.327 1.00 40.78 74 ALA A CA 1
ATOM 554 C C . ALA A 1 74 ? 7.734 6.398 12.625 1.00 40.78 74 ALA A C 1
ATOM 556 O O . ALA A 1 74 ? 8.505 5.689 13.279 1.00 40.78 74 ALA A O 1
ATOM 557 N N . VAL A 1 75 ? 7.713 6.364 11.287 1.00 45.59 75 VAL A N 1
ATOM 558 C CA . VAL A 1 75 ? 8.578 5.486 10.479 1.00 45.59 75 VAL A CA 1
ATOM 559 C C . VAL A 1 75 ? 10.051 5.920 10.557 1.00 45.59 75 VAL A C 1
ATOM 561 O O . VAL A 1 75 ? 10.942 5.075 10.692 1.00 45.59 75 VAL A O 1
ATOM 564 N N . ALA A 1 76 ? 10.328 7.228 10.537 1.00 44.44 76 ALA A N 1
ATOM 565 C CA . ALA A 1 76 ? 11.687 7.765 10.643 1.00 44.44 76 ALA A CA 1
ATOM 566 C C . ALA A 1 76 ? 12.335 7.494 12.014 1.00 44.44 76 ALA A C 1
ATOM 568 O O . ALA A 1 76 ? 13.544 7.249 12.091 1.00 44.44 76 ALA A O 1
ATOM 569 N N . THR A 1 77 ? 11.543 7.490 13.089 1.00 45.44 77 THR A N 1
ATOM 570 C CA . THR A 1 77 ? 12.021 7.216 14.455 1.00 45.44 77 THR A CA 1
ATOM 571 C C . THR A 1 77 ? 12.457 5.757 14.614 1.00 45.44 77 THR A C 1
ATOM 573 O O . THR A 1 77 ? 13.512 5.481 15.190 1.00 45.44 77 THR A O 1
ATOM 576 N N . GLN A 1 78 ? 11.725 4.816 14.012 1.00 40.91 78 GLN A N 1
ATOM 577 C CA . GLN A 1 78 ? 12.051 3.389 14.077 1.00 40.91 78 GLN A CA 1
ATOM 578 C C . GLN A 1 78 ? 13.325 3.036 13.284 1.00 40.91 78 GLN A C 1
ATOM 580 O O . GLN A 1 78 ? 14.129 2.220 13.737 1.00 40.91 78 GLN A O 1
ATOM 585 N N . ALA A 1 79 ? 13.582 3.718 12.160 1.00 41.31 79 ALA A N 1
ATOM 586 C CA . ALA A 1 79 ? 14.791 3.522 11.350 1.00 41.31 79 ALA A CA 1
ATOM 587 C C . ALA A 1 79 ? 16.098 3.946 12.057 1.00 41.31 79 ALA A C 1
ATOM 589 O O . ALA A 1 79 ? 17.172 3.438 11.725 1.00 41.31 79 ALA A O 1
ATOM 590 N N . ARG A 1 80 ? 16.036 4.857 13.041 1.00 46.72 80 ARG A N 1
ATOM 591 C CA . ARG A 1 80 ? 17.219 5.298 13.807 1.00 46.72 80 ARG A CA 1
ATOM 592 C C . ARG A 1 80 ? 17.642 4.302 14.892 1.00 46.72 80 ARG A C 1
ATOM 594 O O . ARG A 1 80 ? 18.819 4.270 15.236 1.00 46.72 80 ARG A O 1
ATOM 601 N N . SER A 1 81 ? 16.725 3.470 15.389 1.00 39.56 81 SER A N 1
ATOM 602 C CA . SER A 1 81 ? 16.999 2.518 16.478 1.00 39.56 81 SER A CA 1
ATOM 603 C C . SER A 1 81 ? 17.731 1.246 16.009 1.00 39.56 81 SER A C 1
ATOM 605 O O . SER A 1 81 ? 18.462 0.632 16.777 1.00 39.56 81 SER A O 1
ATOM 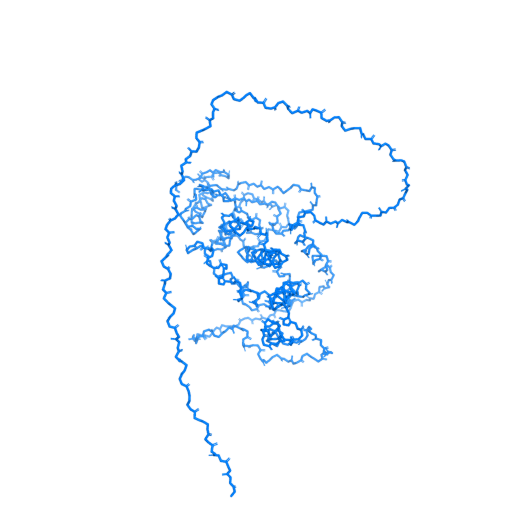607 N N . SER A 1 82 ? 17.638 0.878 14.726 1.00 40.25 82 SER A N 1
ATOM 608 C CA . SER A 1 82 ? 18.180 -0.392 14.202 1.00 40.25 82 SER A CA 1
ATOM 609 C C . SER A 1 82 ? 19.673 -0.378 13.824 1.00 40.25 82 SER A C 1
ATOM 611 O O . SER A 1 82 ? 20.157 -1.347 13.244 1.00 40.25 82 SER A O 1
ATOM 613 N N . ARG A 1 83 ? 20.417 0.707 14.086 1.00 44.50 83 ARG A N 1
ATOM 614 C CA . ARG A 1 83 ? 21.770 0.916 13.525 1.00 44.50 83 ARG A CA 1
ATOM 615 C C . ARG A 1 83 ? 22.943 0.409 14.377 1.00 44.50 83 ARG A C 1
ATOM 617 O O . ARG A 1 83 ? 24.085 0.660 14.009 1.00 44.50 83 ARG A O 1
ATOM 624 N N . ALA A 1 84 ? 22.691 -0.310 15.469 1.00 39.41 84 ALA A N 1
ATOM 625 C CA . ALA A 1 84 ? 23.739 -0.842 16.341 1.00 39.41 84 ALA A CA 1
ATOM 626 C C . ALA A 1 84 ? 23.471 -2.312 16.702 1.00 39.41 84 ALA A C 1
ATOM 628 O O . ALA A 1 84 ? 22.817 -2.601 17.698 1.00 39.41 84 ALA A O 1
ATOM 629 N N . LEU A 1 85 ? 23.977 -3.249 15.896 1.00 43.97 85 LEU A N 1
ATOM 630 C CA . LEU A 1 85 ? 24.088 -4.659 16.282 1.00 43.97 85 LEU A CA 1
ATOM 631 C C . LEU A 1 85 ? 25.364 -5.264 15.669 1.00 43.97 85 LEU A C 1
ATOM 633 O O . LEU A 1 85 ? 25.622 -5.025 14.489 1.00 43.97 85 LEU A O 1
ATOM 637 N N . PRO A 1 86 ? 26.175 -6.000 16.452 1.00 47.41 86 PRO A N 1
ATOM 638 C CA . PRO A 1 86 ? 27.408 -6.618 15.975 1.00 47.41 86 PRO A CA 1
ATOM 639 C C . PRO A 1 86 ? 27.140 -7.868 15.120 1.00 47.41 86 PRO A C 1
ATOM 641 O O . PRO A 1 86 ? 26.168 -8.593 15.337 1.00 47.41 86 PRO A O 1
ATOM 644 N N . ASP A 1 87 ? 28.035 -8.113 14.161 1.00 35.53 87 ASP A N 1
ATOM 645 C CA . ASP A 1 87 ? 28.027 -9.261 13.251 1.00 35.53 87 ASP A CA 1
ATOM 646 C C . ASP A 1 87 ? 28.132 -10.600 14.005 1.00 35.53 87 ASP A C 1
ATOM 648 O O . ASP A 1 87 ? 29.083 -10.844 14.747 1.00 35.53 87 ASP A O 1
ATOM 652 N N . VAL A 1 88 ? 27.172 -11.502 13.767 1.00 45.72 88 VAL A N 1
ATOM 653 C CA . VAL A 1 88 ? 27.176 -12.890 14.265 1.00 45.72 88 VAL A CA 1
ATOM 654 C C . VAL A 1 88 ? 27.397 -13.850 13.086 1.00 45.72 88 VAL A C 1
ATOM 656 O O . VAL A 1 88 ? 26.709 -13.730 12.067 1.00 45.72 88 VAL A O 1
ATOM 659 N N . PRO A 1 89 ? 28.319 -14.829 13.182 1.00 41.38 89 PRO A N 1
ATOM 660 C CA . PRO A 1 89 ? 28.630 -15.731 12.076 1.00 41.38 89 PRO A CA 1
ATOM 661 C C . PRO A 1 89 ? 27.488 -16.721 11.785 1.00 41.38 89 PRO A C 1
ATOM 663 O O . PRO A 1 89 ? 27.013 -17.448 12.659 1.00 41.38 89 PRO A O 1
ATOM 666 N N . ARG A 1 90 ? 27.068 -16.773 10.513 1.00 33.47 90 ARG A N 1
ATOM 667 C CA . ARG A 1 90 ? 26.057 -17.702 9.979 1.00 33.47 90 ARG A CA 1
ATOM 668 C C . ARG A 1 90 ? 26.582 -19.140 9.948 1.00 33.47 90 ARG A C 1
ATOM 670 O O . ARG A 1 90 ? 27.550 -19.437 9.253 1.00 33.47 90 ARG A O 1
ATOM 677 N N . ARG A 1 91 ? 25.886 -20.049 10.636 1.00 34.53 91 ARG A N 1
ATOM 678 C CA . ARG A 1 91 ? 26.131 -21.499 10.607 1.00 34.53 91 ARG A CA 1
ATOM 679 C C . ARG A 1 91 ? 25.290 -22.145 9.498 1.00 34.53 91 ARG A C 1
ATOM 681 O O . ARG A 1 91 ? 24.075 -21.967 9.459 1.00 34.53 91 ARG A O 1
ATOM 688 N N . SER A 1 92 ? 25.937 -22.868 8.590 1.00 36.97 92 SER A N 1
ATOM 689 C CA . SER A 1 92 ? 25.309 -23.602 7.488 1.00 36.97 92 SER A CA 1
ATOM 690 C C . SER A 1 92 ? 24.703 -24.921 7.979 1.00 36.97 92 SER A C 1
ATOM 692 O O . SER A 1 92 ? 25.376 -25.716 8.630 1.00 36.97 92 SER A O 1
ATOM 694 N N . VAL A 1 93 ? 23.432 -25.176 7.650 1.00 39.72 93 VAL A N 1
ATOM 695 C CA . VAL A 1 93 ? 22.773 -26.471 7.884 1.00 39.72 93 VAL A CA 1
ATOM 696 C C . VAL A 1 93 ? 22.179 -26.967 6.568 1.00 39.72 93 VAL A C 1
ATOM 698 O O . VAL A 1 93 ? 21.439 -26.250 5.895 1.00 39.72 93 VAL A O 1
ATOM 701 N N . GLY A 1 94 ? 22.569 -28.187 6.191 1.00 37.22 94 GLY A N 1
ATOM 702 C CA . GLY A 1 94 ? 22.161 -28.878 4.971 1.00 37.22 94 GLY A CA 1
ATOM 703 C C . GLY A 1 94 ? 20.690 -29.297 4.983 1.00 37.22 94 GLY A C 1
ATOM 704 O O . GLY A 1 94 ? 20.118 -29.619 6.022 1.00 37.22 94 GLY A O 1
ATOM 705 N N . ARG A 1 95 ? 20.082 -29.278 3.794 1.00 35.75 95 ARG A N 1
ATOM 706 C CA . ARG A 1 95 ? 18.658 -29.522 3.542 1.00 35.75 95 ARG A CA 1
ATOM 707 C C . ARG A 1 95 ? 18.475 -30.936 2.976 1.00 35.75 95 ARG A C 1
ATOM 709 O O . ARG A 1 95 ? 19.124 -31.276 1.992 1.00 35.75 95 ARG A O 1
ATOM 716 N N . SER A 1 96 ? 17.581 -31.723 3.575 1.00 38.97 96 SER A N 1
ATOM 717 C CA . SER A 1 96 ? 17.123 -33.031 3.076 1.00 38.97 96 SER A CA 1
ATOM 718 C C . SER A 1 96 ? 15.647 -32.963 2.650 1.00 38.97 96 SER A C 1
ATOM 720 O O . SER A 1 96 ? 14.900 -32.103 3.121 1.00 38.97 96 SER A O 1
ATOM 722 N N . LEU A 1 97 ? 15.276 -33.830 1.705 1.00 48.81 97 LEU A N 1
ATOM 723 C CA . LEU A 1 97 ? 14.061 -33.840 0.878 1.00 48.81 97 LEU A CA 1
ATOM 724 C C . LEU A 1 97 ? 12.827 -34.487 1.556 1.00 48.81 97 LEU A C 1
ATOM 726 O O . LEU A 1 97 ? 12.939 -35.197 2.547 1.00 48.81 97 LEU A O 1
ATOM 730 N N . SER A 1 98 ? 11.654 -34.190 0.977 1.00 50.25 98 SER A N 1
ATOM 731 C CA . SER A 1 98 ? 10.255 -34.405 1.419 1.00 50.25 98 SER A CA 1
ATOM 732 C C . SER A 1 98 ? 9.794 -35.870 1.624 1.00 50.25 98 SER A C 1
ATOM 734 O O . SER A 1 98 ? 10.531 -36.787 1.269 1.00 50.25 98 SER A O 1
ATOM 736 N N . PRO A 1 99 ? 8.546 -36.123 2.109 1.00 57.31 99 PRO A N 1
ATOM 737 C CA . PRO A 1 99 ? 7.398 -36.220 1.184 1.00 57.31 99 PRO A CA 1
ATOM 738 C C . PRO A 1 99 ? 6.008 -35.760 1.709 1.00 57.31 99 PRO A C 1
ATOM 740 O O . PRO A 1 99 ? 5.827 -35.330 2.843 1.00 57.31 99 PRO A O 1
ATOM 743 N N . ARG A 1 100 ? 5.056 -35.830 0.764 1.00 44.38 100 ARG A N 1
ATOM 744 C CA . ARG A 1 100 ? 3.664 -35.346 0.685 1.00 44.38 100 ARG A CA 1
ATOM 745 C C . ARG A 1 100 ? 2.686 -35.878 1.743 1.00 44.38 100 ARG A C 1
ATOM 747 O O . ARG A 1 100 ? 2.685 -37.060 2.060 1.00 44.38 100 ARG A O 1
ATOM 754 N N . GLY A 1 101 ? 1.726 -35.018 2.087 1.00 37.19 101 GLY A N 1
ATOM 755 C CA . GLY A 1 101 ? 0.420 -35.350 2.663 1.00 37.19 101 GLY A CA 1
ATOM 756 C C . GLY A 1 101 ? -0.296 -34.058 3.059 1.00 37.19 101 GLY A C 1
ATOM 757 O O . GLY A 1 101 ? 0.199 -33.350 3.929 1.00 37.19 101 GLY A O 1
ATOM 758 N N . SER A 1 102 ? -1.404 -33.713 2.396 1.00 48.34 102 SER A N 1
ATOM 759 C CA . SER A 1 102 ? -2.156 -32.472 2.641 1.00 48.34 102 SER A CA 1
ATOM 760 C C . SER A 1 102 ? -3.361 -32.726 3.559 1.00 48.34 102 SER A C 1
ATOM 762 O O . SER A 1 102 ? -4.387 -33.194 3.065 1.00 48.34 102 SER A O 1
ATOM 764 N N . PRO A 1 103 ? -3.295 -32.415 4.866 1.00 46.94 103 PRO A N 1
ATOM 765 C CA . PRO A 1 103 ? -4.481 -32.135 5.666 1.00 46.94 103 PRO A CA 1
ATOM 766 C C . PRO A 1 103 ? -4.844 -30.643 5.569 1.00 46.94 103 PRO A C 1
ATOM 768 O O . PRO A 1 103 ? -3.997 -29.811 5.239 1.00 46.94 103 PRO A O 1
ATOM 771 N N . LEU A 1 104 ? -6.113 -30.315 5.841 1.00 51.34 104 LEU A N 1
ATOM 772 C CA . LEU A 1 104 ? -6.629 -28.944 5.901 1.00 51.34 104 LEU A CA 1
ATOM 773 C C . LEU A 1 104 ? -5.667 -28.019 6.661 1.00 51.34 104 LEU A C 1
ATOM 775 O O . LEU A 1 104 ? -5.228 -28.344 7.763 1.00 51.34 104 LEU A O 1
ATOM 779 N N . ALA A 1 105 ? -5.348 -26.878 6.051 1.00 44.41 105 ALA A N 1
ATOM 780 C CA . ALA A 1 105 ? -4.387 -25.910 6.555 1.00 44.41 105 ALA A CA 1
ATOM 781 C C . ALA A 1 105 ? -4.846 -25.311 7.895 1.00 44.41 105 ALA A C 1
ATOM 783 O O . ALA A 1 105 ? -5.557 -24.311 7.942 1.00 44.41 105 ALA A O 1
ATOM 784 N N . THR A 1 106 ? -4.412 -25.909 9.002 1.00 48.50 106 THR A N 1
ATOM 785 C CA . THR A 1 106 ? -4.257 -25.186 10.266 1.00 48.50 106 THR A CA 1
ATOM 786 C C . THR A 1 106 ? -3.223 -24.074 10.061 1.00 48.50 106 THR A C 1
ATOM 788 O O . THR A 1 106 ? -2.187 -24.347 9.445 1.00 48.50 106 THR A O 1
ATOM 791 N N . PRO A 1 107 ? -3.458 -22.844 10.554 1.00 53.25 107 PRO A N 1
ATOM 792 C CA . PRO A 1 107 ? -2.516 -21.739 10.400 1.00 53.25 107 PRO A CA 1
ATOM 793 C C . PRO A 1 107 ? -1.125 -22.147 10.906 1.00 53.25 107 PRO A C 1
ATOM 795 O O . PRO A 1 107 ? -1.000 -22.776 11.960 1.00 53.25 107 PRO A O 1
ATOM 798 N N . ALA A 1 108 ? -0.082 -21.793 10.146 1.00 49.38 108 ALA A N 1
ATOM 799 C CA . ALA A 1 108 ? 1.307 -22.229 10.346 1.00 49.38 108 ALA A CA 1
ATOM 800 C C . ALA A 1 108 ? 1.867 -21.952 11.757 1.00 49.38 108 ALA A C 1
ATOM 802 O O . ALA A 1 108 ? 2.857 -22.558 12.164 1.00 49.38 108 ALA A O 1
ATOM 803 N N . TYR A 1 109 ? 1.202 -21.094 12.530 1.00 53.84 109 TYR A N 1
ATOM 804 C CA . TYR A 1 109 ? 1.574 -20.766 13.896 1.00 53.84 109 TYR A CA 1
ATOM 805 C C . TYR A 1 109 ? 1.427 -21.944 14.894 1.00 53.84 109 TYR A C 1
ATOM 807 O O . TYR A 1 109 ? 2.219 -22.056 15.827 1.00 53.84 109 TYR A O 1
ATOM 815 N N . VAL A 1 110 ? 0.511 -22.900 14.675 1.00 48.81 110 VAL A N 1
ATOM 816 C CA . VAL A 1 110 ? 0.255 -24.006 15.637 1.00 48.81 110 VAL A CA 1
ATOM 817 C C . VAL A 1 110 ? 1.437 -24.990 15.759 1.00 48.81 110 VAL A C 1
ATOM 819 O O . VAL A 1 110 ? 1.550 -25.735 16.730 1.00 48.81 110 VAL A O 1
ATOM 822 N N . ARG A 1 111 ? 2.371 -25.001 14.800 1.00 47.03 111 ARG A N 1
ATOM 823 C CA . ARG A 1 111 ? 3.433 -26.022 14.722 1.00 47.03 111 ARG A CA 1
ATOM 824 C C . ARG A 1 111 ? 4.678 -25.741 15.580 1.00 47.03 111 ARG A C 1
ATOM 826 O O . ARG A 1 111 ? 5.599 -26.552 15.567 1.00 47.03 111 ARG A O 1
ATOM 833 N N . ALA A 1 112 ? 4.719 -24.639 16.333 1.00 51.25 112 ALA A N 1
ATOM 834 C CA . ALA A 1 112 ? 5.897 -24.198 17.096 1.00 51.25 112 ALA A CA 1
ATOM 835 C C . ALA A 1 112 ? 5.915 -24.611 18.592 1.00 51.25 112 ALA A C 1
ATOM 837 O O . ALA A 1 112 ? 6.715 -24.093 19.368 1.00 51.25 112 ALA A O 1
ATOM 838 N N . LEU A 1 113 ? 5.062 -25.546 19.024 1.00 50.59 113 LEU A N 1
ATOM 839 C CA . LEU A 1 113 ? 4.797 -25.833 20.448 1.00 50.59 113 LEU A CA 1
ATOM 840 C C . LEU A 1 113 ? 5.889 -26.619 21.215 1.00 50.59 113 LEU A C 1
ATOM 842 O O . LEU A 1 113 ? 5.679 -26.981 22.369 1.00 50.59 113 LEU A O 1
ATOM 846 N N . CYS A 1 114 ? 7.065 -26.871 20.633 1.00 47.97 114 CYS A N 1
ATOM 847 C CA . CYS A 1 114 ? 8.173 -27.555 21.321 1.00 47.97 114 CYS A CA 1
ATOM 848 C C . CYS A 1 114 ? 9.503 -26.793 21.204 1.00 47.97 114 CYS A C 1
ATOM 850 O O . CYS A 1 114 ? 10.543 -27.383 20.916 1.00 47.97 114 CYS A O 1
ATOM 852 N N . SER A 1 115 ? 9.480 -25.474 21.409 1.00 55.47 115 SER A N 1
ATOM 853 C CA . SER A 1 115 ? 10.707 -24.693 21.609 1.00 55.47 115 SER A CA 1
ATOM 854 C C . SER A 1 115 ? 11.180 -24.818 23.066 1.00 55.47 115 SER A C 1
ATOM 856 O O . SER A 1 115 ? 10.350 -24.679 23.968 1.00 55.47 115 SER A O 1
ATOM 858 N N . PRO A 1 116 ? 12.483 -25.037 23.334 1.00 59.94 116 PRO A N 1
ATOM 859 C CA . PRO A 1 116 ? 13.027 -24.987 24.690 1.00 59.94 116 PRO A CA 1
ATOM 860 C C . PRO A 1 116 ? 12.694 -23.638 25.337 1.00 59.94 116 PRO A C 1
ATOM 862 O O . PRO A 1 116 ? 12.819 -22.588 24.701 1.00 59.94 116 PRO A O 1
ATOM 865 N N . GLN A 1 117 ? 12.225 -23.672 26.587 1.00 61.75 117 GLN A N 1
ATOM 866 C CA . GLN A 1 117 ? 11.861 -22.465 27.324 1.00 61.75 117 GLN A CA 1
ATOM 867 C C . GLN A 1 117 ? 13.094 -21.562 27.503 1.00 61.75 117 GLN A C 1
ATOM 869 O O . GLN A 1 117 ? 14.111 -22.021 28.030 1.00 61.75 117 GLN A O 1
ATOM 874 N N . PRO A 1 118 ? 13.025 -20.281 27.108 1.00 64.25 118 PRO A N 1
ATOM 875 C CA . PRO A 1 118 ? 14.096 -19.336 27.381 1.00 64.25 118 PRO A CA 1
ATOM 876 C C . PRO A 1 118 ? 14.178 -19.083 28.895 1.00 64.25 118 PRO A C 1
ATOM 878 O O . PRO A 1 118 ? 13.242 -18.547 29.480 1.00 64.25 118 PRO A O 1
ATOM 881 N N . GLN A 1 119 ? 15.299 -19.441 29.534 1.00 76.38 119 GLN A N 1
ATOM 882 C CA . GLN A 1 119 ? 15.561 -19.234 30.974 1.00 76.38 119 GLN A CA 1
ATOM 883 C C . GLN A 1 119 ? 15.852 -17.759 31.344 1.00 76.38 119 GLN A C 1
ATOM 885 O O . GLN A 1 119 ? 16.677 -17.466 32.206 1.00 76.38 119 GLN A O 1
ATOM 890 N N . GLY A 1 120 ? 15.212 -16.809 30.661 1.00 81.94 120 GLY A N 1
ATOM 891 C CA . GLY A 1 120 ? 15.371 -15.377 30.914 1.00 81.94 120 GLY A CA 1
ATOM 892 C C . GLY A 1 120 ? 14.398 -14.846 31.975 1.00 81.94 120 GLY A C 1
ATOM 893 O O . GLY A 1 120 ? 13.395 -15.498 32.273 1.00 81.94 120 GLY A O 1
ATOM 894 N N . PRO A 1 121 ? 14.649 -13.642 32.524 1.00 86.62 121 PRO A N 1
ATOM 895 C CA . PRO A 1 121 ? 13.677 -12.949 33.366 1.00 86.62 121 PRO A CA 1
ATOM 896 C C . PRO A 1 121 ? 12.345 -12.782 32.619 1.00 86.62 121 PRO A C 1
ATOM 898 O O . PRO A 1 121 ? 12.325 -12.534 31.409 1.00 86.62 121 PRO A O 1
ATOM 901 N N . ALA A 1 122 ? 11.231 -12.922 33.341 1.00 86.25 122 ALA A N 1
ATOM 902 C CA . ALA A 1 122 ? 9.897 -12.768 32.774 1.00 86.25 122 ALA A CA 1
ATOM 903 C C . ALA A 1 122 ? 9.754 -11.372 32.148 1.00 86.25 122 ALA A C 1
ATOM 905 O O . ALA A 1 122 ? 9.863 -10.354 32.830 1.00 86.25 122 ALA A O 1
ATOM 906 N N . SER A 1 123 ? 9.539 -11.329 30.836 1.00 89.12 123 SER A N 1
ATOM 907 C CA . SER A 1 123 ? 9.412 -10.099 30.061 1.00 89.12 123 SER A CA 1
ATOM 908 C C . SER A 1 123 ? 8.327 -10.281 29.007 1.00 89.12 123 SER A C 1
ATOM 910 O O . SER A 1 123 ? 8.123 -11.381 28.495 1.00 89.12 123 SER A O 1
ATOM 912 N N . LEU A 1 124 ? 7.655 -9.196 28.614 1.00 87.88 124 LEU A N 1
ATOM 913 C CA . LEU A 1 124 ? 6.704 -9.231 27.495 1.00 87.88 124 LEU A CA 1
ATOM 914 C C . LEU A 1 124 ? 7.369 -9.712 26.194 1.00 87.88 124 LEU A C 1
ATOM 916 O O . LEU A 1 124 ? 6.711 -10.319 25.353 1.00 87.88 124 LEU A O 1
ATOM 920 N N . ALA A 1 125 ? 8.684 -9.510 26.056 1.00 85.56 125 ALA A N 1
ATOM 921 C CA . ALA A 1 125 ? 9.459 -9.987 24.916 1.00 85.56 125 ALA A CA 1
ATOM 922 C C . ALA A 1 125 ? 9.615 -11.520 24.877 1.00 85.56 125 ALA A C 1
ATOM 924 O O . ALA A 1 125 ? 9.817 -12.071 23.794 1.00 85.56 125 ALA A O 1
ATOM 925 N N . THR A 1 126 ? 9.520 -12.215 26.019 1.00 87.19 126 THR A N 1
ATOM 926 C CA . THR A 1 126 ? 9.623 -13.685 26.109 1.00 87.19 126 THR A CA 1
ATOM 927 C C . THR A 1 126 ? 8.263 -14.384 26.086 1.00 87.19 126 THR A C 1
ATOM 929 O O . THR A 1 126 ? 8.209 -15.608 25.968 1.00 87.19 126 THR A O 1
ATOM 932 N N . LEU A 1 127 ? 7.161 -13.627 26.133 1.00 90.38 127 LEU A N 1
ATOM 933 C CA . LEU A 1 127 ? 5.803 -14.164 26.093 1.00 90.38 127 LEU A CA 1
ATOM 934 C C . LEU A 1 127 ? 5.547 -14.918 24.769 1.00 90.38 127 LEU A C 1
ATOM 936 O O . LEU A 1 127 ? 5.902 -14.397 23.714 1.00 90.38 127 LEU A O 1
ATOM 940 N N . PRO A 1 128 ? 4.927 -16.112 24.758 1.00 90.88 128 PRO A N 1
ATOM 941 C CA . PRO A 1 128 ? 4.490 -16.780 23.527 1.00 90.88 128 PRO A CA 1
ATOM 942 C C . PRO A 1 128 ? 3.584 -15.888 22.657 1.00 90.88 128 PRO A C 1
ATOM 944 O O . PRO A 1 128 ? 2.747 -15.158 23.190 1.00 90.88 128 PRO A O 1
ATOM 947 N N . LEU A 1 129 ? 3.725 -15.939 21.320 1.00 89.69 129 LEU A N 1
ATOM 948 C CA . LEU A 1 129 ? 2.944 -15.076 20.413 1.00 89.69 129 LEU A CA 1
ATOM 949 C C . LEU A 1 129 ? 1.433 -15.351 20.525 1.00 89.69 129 LEU A C 1
ATOM 951 O O . LEU A 1 129 ? 0.665 -14.402 20.445 1.00 89.69 129 LEU A O 1
ATOM 955 N N . ASP A 1 130 ? 1.022 -16.601 20.778 1.00 90.38 130 ASP A N 1
ATOM 956 C CA . ASP A 1 130 ? -0.384 -16.973 21.024 1.00 90.38 130 ASP A CA 1
ATOM 957 C C . ASP A 1 130 ? -0.982 -16.223 22.210 1.00 90.38 130 ASP A C 1
ATOM 959 O O . ASP A 1 130 ? -2.076 -15.670 22.120 1.00 90.38 130 ASP A O 1
ATOM 963 N N . LEU A 1 131 ? -0.254 -16.186 23.330 1.00 93.81 131 LEU A N 1
ATOM 964 C CA . LEU A 1 131 ? -0.711 -15.498 24.533 1.00 93.81 131 LEU A CA 1
ATOM 965 C C . LEU A 1 131 ? -0.759 -13.994 24.297 1.00 93.81 131 LEU A C 1
ATOM 967 O O . LEU A 1 131 ? -1.730 -13.350 24.678 1.00 93.81 131 LEU A O 1
ATOM 971 N N . LEU A 1 132 ? 0.248 -13.440 23.617 1.00 94.00 132 LEU A N 1
ATOM 972 C CA . LEU A 1 132 ? 0.247 -12.026 23.259 1.00 94.00 132 LEU A CA 1
ATOM 973 C C . LEU A 1 132 ? -0.928 -11.684 22.325 1.00 94.00 132 LEU A C 1
ATOM 975 O O . LEU A 1 132 ? -1.576 -10.658 22.512 1.00 94.00 132 LEU A O 1
ATOM 979 N N . HIS A 1 133 ? -1.247 -12.560 21.369 1.00 94.06 133 HIS A N 1
ATOM 980 C CA . HIS A 1 133 ? -2.412 -12.421 20.499 1.00 94.06 133 HIS A CA 1
ATOM 981 C C . HIS A 1 133 ? -3.714 -12.475 21.284 1.00 94.06 133 HIS A C 1
ATOM 983 O O . HIS A 1 133 ? -4.565 -11.610 21.104 1.00 94.06 133 HIS A O 1
ATOM 989 N N . HIS A 1 134 ? -3.863 -13.444 22.185 1.00 94.56 134 HIS A N 1
ATOM 990 C CA . HIS A 1 134 ? -5.053 -13.560 23.016 1.00 94.56 134 HIS A CA 1
ATOM 991 C C . HIS A 1 134 ? -5.249 -12.330 23.912 1.00 94.56 134 HIS A C 1
ATOM 993 O O . HIS A 1 134 ? -6.340 -11.769 23.931 1.00 94.56 134 HIS A O 1
ATOM 999 N N . ILE A 1 135 ? -4.188 -11.850 24.570 1.00 94.00 135 ILE A N 1
ATOM 1000 C CA . ILE A 1 135 ? -4.230 -10.629 25.388 1.00 94.00 135 ILE A CA 1
ATOM 1001 C C . ILE A 1 135 ? -4.686 -9.434 24.544 1.00 94.00 135 ILE A C 1
ATOM 1003 O O . ILE A 1 135 ? -5.613 -8.735 24.939 1.00 94.00 135 ILE A O 1
ATOM 1007 N N . LEU A 1 136 ? -4.081 -9.211 23.370 1.00 94.75 136 LEU A N 1
ATOM 1008 C CA . LEU A 1 136 ? -4.442 -8.086 22.497 1.00 94.75 136 LEU A CA 1
ATOM 1009 C C . LEU A 1 136 ? -5.818 -8.237 21.834 1.00 94.75 136 LEU A C 1
ATOM 1011 O O . LEU A 1 136 ? -6.431 -7.236 21.485 1.00 94.75 136 LEU A O 1
ATOM 1015 N N . ALA A 1 137 ? -6.318 -9.456 21.653 1.00 93.50 137 ALA A N 1
ATOM 1016 C CA . ALA A 1 137 ? -7.683 -9.677 21.190 1.00 93.50 137 ALA A CA 1
ATOM 1017 C C . ALA A 1 137 ? -8.701 -9.349 22.295 1.00 93.50 137 ALA A C 1
ATOM 1019 O O . ALA A 1 137 ? -9.716 -8.710 22.018 1.00 93.50 137 ALA A O 1
ATOM 1020 N N . LEU A 1 138 ? -8.406 -9.727 23.545 1.00 92.44 138 LEU A N 1
ATOM 1021 C CA . LEU A 1 138 ? -9.252 -9.440 24.706 1.00 92.44 138 LEU A CA 1
ATOM 1022 C C . LEU A 1 138 ? -9.342 -7.945 25.028 1.00 92.44 138 LEU A C 1
ATOM 1024 O O . LEU A 1 138 ? -10.362 -7.505 25.546 1.00 92.44 138 LEU A O 1
ATOM 1028 N N . THR A 1 139 ? -8.338 -7.130 24.683 1.00 90.94 139 THR A N 1
ATOM 1029 C CA . THR A 1 139 ? -8.449 -5.671 24.875 1.00 90.94 139 THR A CA 1
ATOM 1030 C C . THR A 1 139 ? -9.553 -5.041 24.022 1.00 90.94 139 THR A C 1
ATOM 1032 O O . THR A 1 139 ? -10.050 -3.971 24.368 1.00 90.94 139 THR A O 1
ATOM 1035 N N . LEU A 1 140 ? -9.977 -5.694 22.936 1.00 90.69 140 LEU A N 1
ATOM 1036 C CA . LEU A 1 140 ? -11.110 -5.263 22.113 1.00 90.69 140 LEU A CA 1
ATOM 1037 C C . LEU A 1 140 ? -12.443 -5.891 22.523 1.00 90.69 140 LEU A C 1
ATOM 1039 O O . LEU A 1 140 ? -13.459 -5.581 21.899 1.00 90.69 140 LEU A O 1
ATOM 1043 N N . ASP A 1 141 ? -12.457 -6.782 23.513 1.00 90.44 141 ASP A N 1
ATOM 1044 C CA . ASP A 1 141 ? -13.688 -7.419 23.959 1.00 90.44 141 ASP A CA 1
ATOM 1045 C C . ASP A 1 141 ? -14.565 -6.385 24.692 1.00 90.44 141 ASP A C 1
ATOM 1047 O O . ASP A 1 141 ? -14.120 -5.804 25.692 1.00 90.44 141 ASP A O 1
ATOM 1051 N N . PRO A 1 142 ? -15.798 -6.119 24.217 1.00 85.06 142 PRO A N 1
ATOM 1052 C CA . PRO A 1 142 ? -16.722 -5.233 24.916 1.00 85.06 142 PRO A CA 1
ATOM 1053 C C . PRO A 1 142 ? -17.121 -5.776 26.293 1.00 85.06 142 PRO A C 1
ATOM 1055 O O . PRO A 1 142 ? -17.456 -4.992 27.173 1.00 85.06 142 PRO A O 1
ATOM 1058 N N . LEU A 1 143 ? -17.063 -7.093 26.518 1.00 87.31 143 LEU A N 1
ATOM 1059 C CA . LEU A 1 143 ? -17.353 -7.688 27.828 1.00 87.31 143 LEU A CA 1
ATOM 1060 C C . LEU A 1 143 ? -16.221 -7.464 28.832 1.00 87.31 143 LEU A C 1
ATOM 1062 O O . LEU A 1 143 ? -16.448 -7.511 30.037 1.00 87.31 143 LEU A O 1
ATOM 1066 N N . ALA A 1 144 ? -15.006 -7.206 28.344 1.00 82.31 144 ALA A N 1
ATOM 1067 C CA . ALA A 1 144 ? -13.874 -6.849 29.188 1.00 82.31 144 ALA A CA 1
ATOM 1068 C C . ALA A 1 144 ? -13.911 -5.374 29.624 1.00 82.31 144 ALA A C 1
ATOM 1070 O O . ALA A 1 144 ? -13.039 -4.950 30.379 1.00 82.31 144 ALA A O 1
ATOM 1071 N N . THR A 1 145 ? -14.888 -4.591 29.153 1.00 78.19 145 THR A N 1
ATOM 1072 C CA . THR A 1 145 ? -15.093 -3.199 29.551 1.00 78.19 145 THR A CA 1
ATOM 1073 C C . THR A 1 145 ? -15.656 -3.085 30.965 1.00 78.19 145 THR A C 1
ATOM 1075 O O . THR A 1 145 ? -16.779 -3.524 31.205 1.00 78.19 145 THR A O 1
ATOM 1078 N N . PRO A 1 146 ? -14.921 -2.460 31.904 1.00 80.50 146 PRO A N 1
ATOM 1079 C CA . PRO A 1 146 ? -15.458 -2.138 33.219 1.00 80.50 146 PRO A CA 1
ATOM 1080 C C . PRO A 1 146 ? -16.690 -1.226 33.142 1.00 80.50 146 PRO A C 1
ATOM 1082 O O . PRO A 1 146 ? -16.732 -0.295 32.338 1.00 80.50 146 PRO A O 1
ATOM 1085 N N . GLU A 1 147 ? -17.651 -1.429 34.047 1.00 79.81 147 GLU A N 1
ATOM 1086 C CA . GLU A 1 147 ? -18.911 -0.668 34.078 1.00 79.81 147 GLU A CA 1
ATOM 1087 C C . GLU A 1 147 ? -18.709 0.853 34.197 1.00 79.81 147 GLU A C 1
ATOM 1089 O O . GLU A 1 147 ? -19.522 1.636 33.712 1.00 79.81 147 GLU A O 1
ATOM 1094 N N . HIS A 1 148 ? -17.603 1.311 34.790 1.00 77.31 148 HIS A N 1
ATOM 1095 C CA . HIS A 1 148 ? -17.336 2.744 34.939 1.00 77.31 148 HIS A CA 1
ATOM 1096 C C . HIS A 1 148 ? -16.970 3.457 33.628 1.00 77.31 148 HIS A C 1
ATOM 1098 O O . HIS A 1 148 ? -17.000 4.686 33.598 1.00 77.31 148 HIS A O 1
ATOM 1104 N N . TYR A 1 149 ? -16.672 2.725 32.548 1.00 71.00 149 TYR A N 1
ATOM 1105 C CA . TYR A 1 149 ? -16.479 3.292 31.206 1.00 71.00 149 TYR A CA 1
ATOM 1106 C C . TYR A 1 149 ? -17.748 3.252 30.336 1.00 71.00 149 TYR A C 1
ATOM 1108 O O . TYR A 1 149 ? -17.723 3.689 29.188 1.00 71.00 149 TYR A O 1
ATOM 1116 N N . LEU A 1 150 ? -18.889 2.803 30.878 1.00 68.25 150 LEU A N 1
ATOM 1117 C CA . LEU A 1 150 ? -20.150 2.697 30.128 1.00 68.25 150 LEU A CA 1
ATOM 1118 C C . LEU A 1 150 ? -20.705 4.031 29.619 1.00 68.25 150 LEU A C 1
ATOM 1120 O O . LEU A 1 150 ? -21.564 4.022 28.741 1.00 68.25 150 LEU A O 1
ATOM 1124 N N . PHE A 1 151 ? -20.246 5.164 30.157 1.00 75.25 151 PHE A N 1
ATOM 1125 C CA . PHE A 1 151 ? -20.725 6.478 29.727 1.00 75.25 151 PHE A CA 1
ATOM 1126 C C . PHE A 1 151 ? -20.413 6.762 28.256 1.00 75.25 151 PHE A C 1
ATOM 1128 O O . PHE A 1 151 ? -21.173 7.497 27.633 1.00 75.25 151 PHE A O 1
ATOM 1135 N N . ASP A 1 152 ? -19.359 6.151 27.699 1.00 86.94 152 ASP A N 1
ATOM 1136 C CA . ASP A 1 152 ? -19.083 6.228 26.267 1.00 86.94 152 ASP A CA 1
ATOM 1137 C C . ASP A 1 152 ? -18.372 4.972 25.734 1.00 86.94 152 ASP A C 1
ATOM 1139 O O . ASP A 1 152 ? -17.151 4.911 25.548 1.00 86.94 152 ASP A O 1
ATOM 1143 N N . VAL A 1 153 ? -19.178 3.935 25.494 1.00 87.94 153 VAL A N 1
ATOM 1144 C CA . VAL A 1 153 ? -18.720 2.642 24.957 1.00 87.94 153 VAL A CA 1
ATOM 1145 C C . VAL A 1 153 ? -18.044 2.803 23.588 1.00 87.94 153 VAL A C 1
ATOM 1147 O O . VAL A 1 153 ? -17.133 2.042 23.247 1.00 87.94 153 VAL A O 1
ATOM 1150 N N . GLU A 1 154 ? -18.468 3.785 22.790 1.00 89.44 154 GLU A N 1
ATOM 1151 C CA . GLU A 1 154 ? -17.929 4.020 21.451 1.00 89.44 154 GLU A CA 1
ATOM 1152 C C . GLU A 1 154 ? -16.542 4.663 21.519 1.00 89.44 154 GLU A C 1
ATOM 1154 O O . GLU A 1 154 ? -15.599 4.124 20.925 1.00 89.44 154 GLU A O 1
ATOM 1159 N N . ILE A 1 155 ? -16.374 5.732 22.303 1.00 91.00 155 ILE A N 1
ATOM 1160 C CA . ILE A 1 155 ? -15.063 6.368 22.504 1.00 91.00 155 ILE A CA 1
ATOM 1161 C C . ILE A 1 155 ? -14.061 5.369 23.078 1.00 91.00 155 ILE A C 1
ATOM 1163 O O . ILE A 1 155 ? -12.919 5.303 22.614 1.00 91.00 155 ILE A O 1
ATOM 1167 N N . GLU A 1 156 ? -14.458 4.550 24.051 1.00 90.88 156 GLU A N 1
ATOM 1168 C CA . GLU A 1 156 ? -13.541 3.569 24.625 1.00 90.88 156 GLU A CA 1
ATOM 1169 C C . GLU A 1 156 ? -13.127 2.502 23.601 1.00 90.88 156 GLU A C 1
ATOM 1171 O O . GLU A 1 156 ? -11.940 2.164 23.484 1.00 90.88 156 GLU A O 1
ATOM 1176 N N . ARG A 1 157 ? -14.078 2.000 22.803 1.00 91.50 157 ARG A N 1
ATOM 1177 C CA . ARG A 1 157 ? -13.786 1.085 21.692 1.00 91.50 157 ARG A CA 1
ATOM 1178 C C . ARG A 1 157 ? -12.785 1.715 20.719 1.00 91.50 157 ARG A C 1
ATOM 1180 O O . ARG A 1 157 ? -11.809 1.056 20.344 1.00 91.50 157 ARG A O 1
ATOM 1187 N N . LEU A 1 158 ? -12.980 2.976 20.334 1.00 93.62 158 LEU A N 1
ATOM 1188 C CA . LEU A 1 158 ? -12.070 3.701 19.440 1.00 93.62 158 LEU A CA 1
ATOM 1189 C C . LEU A 1 158 ? -10.696 3.940 20.068 1.00 93.62 158 LEU A C 1
ATOM 1191 O O . LEU A 1 158 ? -9.674 3.796 19.388 1.00 93.62 158 LEU A O 1
ATOM 1195 N N . ALA A 1 159 ? -10.638 4.223 21.368 1.00 92.94 159 ALA A N 1
ATOM 1196 C CA . ALA A 1 159 ? -9.393 4.356 22.115 1.00 92.94 159 ALA A CA 1
ATOM 1197 C C . ALA A 1 159 ? -8.596 3.055 22.151 1.00 92.94 159 ALA A C 1
ATOM 1199 O O . ALA A 1 159 ? -7.380 3.080 21.943 1.00 92.94 159 ALA A O 1
ATOM 1200 N N . ARG A 1 160 ? -9.259 1.911 22.324 1.00 93.56 160 ARG A N 1
ATOM 1201 C CA . ARG A 1 160 ? -8.610 0.592 22.295 1.00 93.56 160 ARG A CA 1
ATOM 1202 C C . ARG A 1 160 ? -8.094 0.240 20.900 1.00 93.56 160 ARG A C 1
ATOM 1204 O O . ARG A 1 160 ? -6.948 -0.192 20.770 1.00 93.56 160 ARG A O 1
ATOM 1211 N N . ILE A 1 161 ? -8.877 0.497 19.848 1.00 94.94 161 ILE A N 1
ATOM 1212 C CA . ILE A 1 161 ? -8.444 0.298 18.452 1.00 94.94 161 ILE A CA 1
ATOM 1213 C C . ILE A 1 161 ? -7.248 1.209 18.118 1.00 94.94 161 ILE A C 1
ATOM 1215 O O . ILE A 1 161 ? -6.243 0.746 17.571 1.00 94.94 161 ILE A O 1
ATOM 1219 N N . ALA A 1 162 ? -7.303 2.489 18.493 1.00 95.00 162 ALA A N 1
ATOM 1220 C CA . ALA A 1 162 ? -6.187 3.416 18.314 1.00 95.00 162 ALA A CA 1
ATOM 1221 C C . ALA A 1 162 ? -4.961 3.018 19.153 1.00 95.00 162 ALA A C 1
ATOM 1223 O O . ALA A 1 162 ? -3.824 3.143 18.693 1.00 95.00 162 ALA A O 1
ATOM 1224 N N . GLY A 1 163 ? -5.175 2.494 20.361 1.00 95.12 163 GLY A N 1
ATOM 1225 C CA . GLY A 1 163 ? -4.139 1.917 21.213 1.00 95.12 163 GLY A CA 1
ATOM 1226 C C . GLY A 1 163 ? -3.425 0.753 20.527 1.00 95.12 163 GLY A C 1
ATOM 1227 O O . GLY A 1 163 ? -2.198 0.771 20.423 1.00 95.12 163 GLY A O 1
ATOM 1228 N N . LEU A 1 164 ? -4.170 -0.200 19.958 1.00 95.19 164 LEU A N 1
ATOM 1229 C CA . LEU A 1 164 ? -3.599 -1.286 19.152 1.00 95.19 164 LEU A CA 1
ATOM 1230 C C . LEU A 1 164 ? -2.794 -0.759 17.964 1.00 95.19 164 LEU A C 1
ATOM 1232 O O . LEU A 1 164 ? -1.700 -1.251 17.687 1.00 95.19 164 LEU A O 1
ATOM 1236 N N . PHE A 1 165 ? -3.298 0.265 17.275 1.00 95.12 165 PHE A N 1
ATOM 1237 C CA . PHE A 1 165 ? -2.583 0.869 16.155 1.00 95.12 165 PHE A CA 1
ATOM 1238 C C . PHE A 1 165 ? -1.235 1.461 16.580 1.00 95.12 165 PHE A C 1
ATOM 1240 O O . PHE A 1 165 ? -0.246 1.279 15.861 1.00 95.12 165 PHE A O 1
ATOM 1247 N N . LYS A 1 166 ? -1.186 2.121 17.745 1.00 94.81 166 LYS A N 1
ATOM 1248 C CA . LYS A 1 166 ? 0.033 2.689 18.346 1.00 94.81 166 LYS A CA 1
ATOM 1249 C C . LYS A 1 166 ? 0.998 1.605 18.838 1.00 94.81 166 LYS A C 1
ATOM 1251 O O . LYS A 1 166 ? 2.205 1.750 18.655 1.00 94.81 166 LYS A O 1
ATOM 1256 N N . LEU A 1 167 ? 0.492 0.492 19.380 1.00 94.50 167 LEU A N 1
ATOM 1257 C CA . LEU A 1 167 ? 1.319 -0.631 19.853 1.00 94.50 167 LEU A CA 1
ATOM 1258 C C . LEU A 1 167 ? 2.204 -1.235 18.755 1.00 94.50 167 LEU A C 1
ATOM 1260 O O . LEU A 1 167 ? 3.259 -1.795 19.051 1.00 94.50 167 LEU A O 1
ATOM 1264 N N . ARG A 1 168 ? 1.840 -1.065 17.481 1.00 92.62 168 ARG A N 1
ATOM 1265 C CA . ARG A 1 168 ? 2.658 -1.511 16.344 1.00 92.62 168 ARG A CA 1
ATOM 1266 C C . ARG A 1 168 ? 4.045 -0.862 16.279 1.00 92.62 168 ARG A C 1
ATOM 1268 O O . ARG A 1 168 ? 4.928 -1.421 15.638 1.00 92.62 168 ARG A O 1
ATOM 1275 N N . ALA A 1 169 ? 4.244 0.287 16.926 1.00 90.19 169 ALA A N 1
ATOM 1276 C CA . ALA A 1 169 ? 5.538 0.967 16.979 1.00 90.19 169 ALA A CA 1
ATOM 1277 C C . ALA A 1 169 ? 6.469 0.442 18.093 1.00 90.19 169 ALA A C 1
ATOM 1279 O O . ALA A 1 169 ? 7.645 0.794 18.098 1.00 90.19 169 ALA A O 1
ATOM 1280 N N . VAL A 1 170 ? 5.968 -0.379 19.028 1.00 91.19 170 VAL A N 1
ATOM 1281 C CA . VAL A 1 170 ? 6.726 -0.816 20.216 1.00 91.19 170 VAL A CA 1
ATOM 1282 C C . VAL A 1 170 ? 7.786 -1.857 19.861 1.00 91.19 170 VAL A C 1
ATOM 1284 O O . VAL A 1 170 ? 8.960 -1.684 20.164 1.00 91.19 170 VAL A O 1
ATOM 1287 N N . ASP A 1 171 ? 7.370 -2.947 19.218 1.00 90.31 171 ASP A N 1
ATOM 1288 C CA . ASP A 1 171 ? 8.245 -4.037 18.787 1.00 90.31 171 ASP A CA 1
ATOM 1289 C C . ASP A 1 171 ? 7.608 -4.770 17.596 1.00 90.31 171 ASP A C 1
ATOM 1291 O O . ASP A 1 171 ? 6.392 -4.720 17.385 1.00 90.31 171 ASP A O 1
ATOM 1295 N N . ARG A 1 172 ? 8.421 -5.483 16.814 1.00 87.12 172 ARG A N 1
ATOM 1296 C CA . ARG A 1 172 ? 7.982 -6.274 15.661 1.00 87.12 172 ARG A CA 1
ATOM 1297 C C . ARG A 1 172 ? 6.925 -7.311 16.037 1.00 87.12 172 ARG A C 1
ATOM 1299 O O . ARG A 1 172 ? 5.993 -7.528 15.264 1.00 87.12 172 ARG A O 1
ATOM 1306 N N . ARG A 1 173 ? 7.019 -7.929 17.216 1.00 90.50 173 ARG A N 1
ATOM 1307 C CA . ARG A 1 173 ? 6.016 -8.903 17.675 1.00 90.50 173 ARG A CA 1
ATOM 1308 C C . ARG A 1 173 ? 4.648 -8.248 17.859 1.00 90.50 173 ARG A C 1
ATOM 1310 O O . ARG A 1 173 ? 3.648 -8.766 17.363 1.00 90.50 173 ARG A O 1
ATOM 1317 N N . PHE A 1 174 ? 4.625 -7.079 18.502 1.00 92.56 174 PHE A N 1
ATOM 1318 C CA . PHE A 1 174 ? 3.418 -6.266 18.644 1.00 92.56 174 PHE A CA 1
ATOM 1319 C C . PHE A 1 174 ? 2.913 -5.773 17.293 1.00 92.56 174 PHE A C 1
ATOM 1321 O O . PHE A 1 174 ? 1.710 -5.819 17.061 1.00 92.56 174 PHE A O 1
ATOM 1328 N N . PHE A 1 175 ? 3.802 -5.378 16.375 1.00 91.12 175 PHE A N 1
ATOM 1329 C CA . PHE A 1 175 ? 3.412 -5.030 15.012 1.00 91.12 175 PHE A CA 1
ATOM 1330 C C . PHE A 1 175 ? 2.628 -6.164 14.353 1.00 91.12 175 PHE A C 1
ATOM 1332 O O . PHE A 1 175 ? 1.529 -5.925 13.858 1.00 91.12 175 PHE A O 1
ATOM 1339 N N . LEU A 1 176 ? 3.171 -7.386 14.349 1.00 89.69 176 LEU A N 1
ATOM 1340 C CA . LEU A 1 176 ? 2.554 -8.526 13.667 1.00 89.69 176 LEU A CA 1
ATOM 1341 C C . LEU A 1 176 ? 1.180 -8.852 14.252 1.00 89.69 176 LEU A C 1
ATOM 1343 O O . LEU A 1 176 ? 0.209 -8.958 13.506 1.00 89.69 176 LEU A O 1
ATOM 1347 N N . ILE A 1 177 ? 1.089 -8.952 15.578 1.00 93.12 177 ILE A N 1
ATOM 1348 C CA . ILE A 1 177 ? -0.158 -9.318 16.253 1.00 93.12 177 ILE A CA 1
ATOM 1349 C C . ILE A 1 177 ? -1.184 -8.194 16.177 1.00 93.12 177 ILE A C 1
ATOM 1351 O O . ILE A 1 177 ? -2.318 -8.441 15.783 1.00 93.12 177 ILE A O 1
ATOM 1355 N N . ALA A 1 178 ? -0.820 -6.963 16.543 1.00 94.56 178 ALA A N 1
ATOM 1356 C CA . ALA A 1 178 ? -1.772 -5.858 16.522 1.00 94.56 178 ALA A CA 1
ATOM 1357 C C . ALA A 1 178 ? -2.263 -5.602 15.094 1.00 94.56 178 ALA A C 1
ATOM 1359 O O . ALA A 1 178 ? -3.443 -5.339 14.893 1.00 94.56 178 ALA A O 1
ATOM 1360 N N . THR A 1 179 ? -1.399 -5.763 14.086 1.00 91.94 179 THR A N 1
ATOM 1361 C CA . THR A 1 179 ? -1.827 -5.733 12.683 1.00 91.94 179 THR A CA 1
ATOM 1362 C C . THR A 1 179 ? -2.768 -6.891 12.362 1.00 91.94 179 THR A C 1
ATOM 1364 O O . THR A 1 179 ? -3.777 -6.648 11.717 1.00 91.94 179 THR A O 1
ATOM 1367 N N . ALA A 1 180 ? -2.505 -8.119 12.818 1.00 91.75 180 ALA A N 1
ATOM 1368 C CA . ALA A 1 180 ? -3.419 -9.246 12.610 1.00 91.75 180 ALA A CA 1
ATOM 1369 C C . ALA A 1 180 ? -4.812 -8.983 13.212 1.00 91.75 180 ALA A C 1
ATOM 1371 O O . ALA A 1 180 ? -5.810 -9.133 12.512 1.00 91.75 180 ALA A O 1
ATOM 1372 N N . VAL A 1 181 ? -4.875 -8.495 14.455 1.00 94.06 181 VAL A N 1
ATOM 1373 C CA . VAL A 1 181 ? -6.132 -8.152 15.142 1.00 94.06 181 VAL A CA 1
ATOM 1374 C C . VAL A 1 181 ? -6.860 -7.000 14.438 1.00 94.06 181 VAL A C 1
ATOM 1376 O O . VAL A 1 181 ? -8.057 -7.089 14.174 1.00 94.06 181 VAL A O 1
ATOM 1379 N N . LEU A 1 182 ? -6.152 -5.922 14.086 1.00 94.50 182 LEU A N 1
ATOM 1380 C CA . LEU A 1 182 ? -6.744 -4.786 13.368 1.00 94.50 182 LEU A CA 1
ATOM 1381 C C . LEU A 1 182 ? -7.256 -5.194 11.986 1.00 94.50 182 LEU A C 1
ATOM 1383 O O . LEU A 1 182 ? -8.316 -4.735 11.564 1.00 94.50 182 LEU A O 1
ATOM 1387 N N . ARG A 1 183 ? -6.519 -6.064 11.287 1.00 92.19 183 ARG A N 1
ATOM 1388 C CA . ARG A 1 183 ? -6.948 -6.618 10.004 1.00 92.19 183 ARG A CA 1
ATOM 1389 C C . ARG A 1 183 ? -8.204 -7.449 10.176 1.00 92.19 183 ARG A C 1
ATOM 1391 O O . ARG A 1 183 ? -9.156 -7.172 9.473 1.00 92.19 183 ARG A O 1
ATOM 1398 N N . ASP A 1 184 ? -8.264 -8.378 11.122 1.00 92.38 184 ASP A N 1
ATOM 1399 C CA . ASP A 1 184 ? -9.477 -9.174 11.358 1.00 92.38 184 ASP A CA 1
ATOM 1400 C C . ASP A 1 184 ? -10.734 -8.293 11.513 1.00 92.38 184 ASP A C 1
ATOM 1402 O O . ASP A 1 184 ? -11.771 -8.552 10.903 1.00 92.38 184 ASP A O 1
ATOM 1406 N N . LYS A 1 185 ? -10.609 -7.168 12.229 1.00 92.94 185 LYS A N 1
ATOM 1407 C CA . LYS A 1 185 ? -11.717 -6.225 12.441 1.00 92.94 185 LYS A CA 1
ATOM 1408 C C . LYS A 1 185 ? -12.047 -5.339 11.241 1.00 92.94 185 LYS A C 1
ATOM 1410 O O . LYS A 1 185 ? -13.221 -5.070 11.004 1.00 92.94 185 LYS A O 1
ATOM 1415 N N . LEU A 1 186 ? -11.044 -4.842 10.519 1.00 93.31 186 LEU A N 1
ATOM 1416 C CA . LEU A 1 186 ? -11.227 -3.803 9.493 1.00 93.31 186 LEU A CA 1
ATOM 1417 C C . LEU A 1 186 ? -11.183 -4.343 8.059 1.00 93.31 186 LEU A C 1
ATOM 1419 O O . LEU A 1 186 ? -11.583 -3.651 7.123 1.00 93.31 186 LEU A O 1
ATOM 1423 N N . LEU A 1 187 ? -10.724 -5.578 7.867 1.00 90.88 187 LEU A N 1
ATOM 1424 C CA . LEU A 1 187 ? -10.616 -6.223 6.562 1.00 90.88 187 LEU A CA 1
ATOM 1425 C C . LEU A 1 187 ? -11.971 -6.440 5.877 1.00 90.88 187 LEU A C 1
ATOM 1427 O O . LEU A 1 187 ? -12.011 -6.256 4.663 1.00 90.88 187 LEU A O 1
ATOM 1431 N N . PRO A 1 188 ? -13.080 -6.777 6.569 1.00 92.50 188 PRO A N 1
ATOM 1432 C CA . PRO A 1 188 ? -14.389 -6.851 5.920 1.00 92.50 188 PRO A CA 1
ATOM 1433 C C . PRO A 1 188 ? -14.790 -5.521 5.270 1.00 92.50 188 PRO A C 1
ATOM 1435 O O . PRO A 1 188 ? -15.141 -5.501 4.092 1.00 92.50 188 PRO A O 1
ATOM 1438 N N . THR A 1 189 ? -14.638 -4.410 5.997 1.00 93.00 189 THR A N 1
ATOM 1439 C CA . THR A 1 189 ? -14.914 -3.057 5.490 1.00 93.00 189 THR A CA 1
ATOM 1440 C C . THR A 1 189 ? -13.967 -2.681 4.353 1.00 93.00 189 THR A C 1
ATOM 1442 O O . THR A 1 189 ? -14.396 -2.177 3.318 1.00 93.00 189 THR A O 1
ATOM 1445 N N . TYR A 1 190 ? -12.677 -2.993 4.493 1.00 92.38 190 TYR A N 1
ATOM 1446 C CA . TYR A 1 190 ? -11.703 -2.788 3.421 1.00 92.38 190 TYR A CA 1
ATOM 1447 C C . TYR A 1 190 ? -12.108 -3.545 2.145 1.00 92.38 190 TYR A C 1
ATOM 1449 O O . TYR A 1 190 ? -12.114 -2.976 1.057 1.00 92.38 190 TYR A O 1
ATOM 1457 N N . ARG A 1 191 ? -12.508 -4.817 2.272 1.00 90.69 191 ARG A N 1
ATOM 1458 C CA . ARG A 1 191 ? -12.947 -5.667 1.154 1.00 90.69 191 ARG A CA 1
ATOM 1459 C C . ARG A 1 191 ? -14.240 -5.185 0.505 1.00 90.69 191 ARG A C 1
ATOM 1461 O O . ARG A 1 191 ? -14.357 -5.332 -0.706 1.00 90.69 191 ARG A O 1
ATOM 1468 N N . SER A 1 192 ? -15.174 -4.590 1.251 1.00 91.44 192 SER A N 1
ATOM 1469 C CA . SER A 1 192 ? -16.392 -4.018 0.655 1.00 91.44 192 SER A CA 1
ATOM 1470 C C . SER A 1 192 ? -16.133 -2.779 -0.204 1.00 91.44 192 SER A C 1
ATOM 1472 O O . SER A 1 192 ? -16.941 -2.470 -1.073 1.00 91.44 192 SER A O 1
ATOM 1474 N N . LEU A 1 193 ? -15.018 -2.081 0.025 1.00 90.81 193 LEU A N 1
ATOM 1475 C CA . LEU A 1 193 ? -14.632 -0.889 -0.736 1.00 90.81 193 LEU A CA 1
ATOM 1476 C C . LEU A 1 193 ? -13.763 -1.219 -1.958 1.00 90.81 193 LEU A C 1
ATOM 1478 O O . LEU A 1 193 ? -13.580 -0.385 -2.845 1.00 90.81 193 LEU A O 1
ATOM 1482 N N . LEU A 1 194 ? -13.227 -2.438 -2.024 1.00 89.12 194 LEU A N 1
ATOM 1483 C CA . LEU A 1 194 ? -12.455 -2.909 -3.164 1.00 89.12 194 LEU A CA 1
ATOM 1484 C C . LEU A 1 194 ? -13.370 -3.200 -4.350 1.00 89.12 194 LEU A C 1
ATOM 1486 O O . LEU A 1 194 ? -14.437 -3.798 -4.206 1.00 89.12 194 LEU A O 1
ATOM 1490 N N . ALA A 1 195 ? -12.912 -2.855 -5.555 1.00 85.19 195 ALA A N 1
ATOM 1491 C CA . ALA A 1 195 ? -13.623 -3.284 -6.749 1.00 85.19 195 ALA A CA 1
ATOM 1492 C C . ALA A 1 195 ? -13.622 -4.830 -6.828 1.00 85.19 195 ALA A C 1
ATOM 1494 O O . ALA A 1 195 ? -12.653 -5.475 -6.407 1.00 85.19 195 ALA A O 1
ATOM 1495 N N . PRO A 1 196 ? -14.676 -5.463 -7.366 1.00 82.06 196 PRO A N 1
ATOM 1496 C CA . PRO A 1 196 ? -14.729 -6.916 -7.486 1.00 82.06 196 PRO A CA 1
ATOM 1497 C C . PRO A 1 196 ? -13.514 -7.467 -8.240 1.00 82.06 196 PRO A C 1
ATOM 1499 O O . PRO A 1 196 ? -13.180 -7.008 -9.331 1.00 82.06 196 PRO A O 1
ATOM 1502 N N . GLY A 1 197 ? -12.825 -8.439 -7.638 1.00 75.94 197 GLY A N 1
ATOM 1503 C CA . GLY A 1 197 ? -11.609 -9.021 -8.208 1.00 75.94 197 GLY A CA 1
ATOM 1504 C C . GLY A 1 197 ? -10.381 -8.108 -8.161 1.00 75.94 197 GLY A C 1
ATOM 1505 O O . GLY A 1 197 ? -9.371 -8.465 -8.763 1.00 75.94 197 GLY A O 1
ATOM 1506 N N . ALA A 1 198 ? -10.439 -6.965 -7.460 1.00 72.06 198 ALA A N 1
ATOM 1507 C CA . ALA A 1 198 ? -9.353 -5.991 -7.359 1.00 72.06 198 ALA A CA 1
ATOM 1508 C C . ALA A 1 198 ? -8.276 -6.325 -6.320 1.00 72.06 198 ALA A C 1
ATOM 1510 O O . ALA A 1 198 ? -7.258 -5.648 -6.339 1.00 72.06 198 ALA A O 1
ATOM 1511 N N . SER A 1 199 ? -8.430 -7.343 -5.469 1.00 69.62 199 SER A N 1
ATOM 1512 C CA . SER A 1 199 ? -7.466 -7.620 -4.395 1.00 69.62 199 SER A CA 1
ATOM 1513 C C . SER A 1 199 ? -7.119 -9.096 -4.289 1.00 69.62 199 SER A C 1
ATOM 1515 O O . SER A 1 199 ? -8.007 -9.949 -4.242 1.00 69.62 199 SER A O 1
ATOM 1517 N N . SER A 1 200 ? -5.826 -9.374 -4.157 1.00 62.06 200 SER A N 1
ATOM 1518 C CA . SER A 1 200 ? -5.342 -10.503 -3.364 1.00 62.06 200 SER A CA 1
ATOM 1519 C C . SER A 1 200 ? -5.605 -10.192 -1.891 1.00 62.06 200 SER A C 1
ATOM 1521 O O . SER A 1 200 ? -5.565 -9.031 -1.488 1.00 62.06 200 SER A O 1
ATOM 1523 N N . ASP A 1 201 ? -5.915 -11.191 -1.065 1.00 66.62 201 ASP A N 1
ATOM 1524 C CA . ASP A 1 201 ? -5.806 -10.992 0.382 1.00 66.62 201 ASP A CA 1
ATOM 1525 C C . ASP A 1 201 ? -4.366 -10.529 0.652 1.00 66.62 201 ASP A C 1
ATOM 1527 O O . ASP A 1 201 ? -3.464 -11.222 0.173 1.00 66.62 201 ASP A O 1
ATOM 1531 N N . PRO A 1 202 ? -4.106 -9.381 1.315 1.00 67.12 202 PRO A N 1
ATOM 1532 C CA . PRO A 1 202 ? -2.748 -8.942 1.617 1.00 67.12 202 PRO A CA 1
ATOM 1533 C C . PRO A 1 202 ? -2.169 -9.883 2.670 1.00 67.12 202 PRO A C 1
ATOM 1535 O O . PRO A 1 202 ? -2.082 -9.568 3.863 1.00 67.12 202 PRO A O 1
ATOM 1538 N N . SER A 1 203 ? -1.809 -11.079 2.219 1.00 58.22 203 SER A N 1
ATOM 1539 C CA . SER A 1 203 ? -1.231 -12.124 3.029 1.00 58.22 203 SER A CA 1
ATOM 1540 C C . SER A 1 203 ? 0.041 -11.562 3.651 1.00 58.22 203 SER A C 1
ATOM 1542 O O . SER A 1 203 ? 0.804 -10.865 2.969 1.00 58.22 203 SER A O 1
ATOM 1544 N N . PRO A 1 204 ? 0.268 -11.793 4.953 1.00 56.72 204 PRO A N 1
ATOM 1545 C CA . PRO A 1 204 ? 1.522 -11.402 5.573 1.00 56.72 204 PRO A CA 1
ATOM 1546 C C . PRO A 1 204 ? 2.697 -11.992 4.771 1.00 56.72 204 PRO A C 1
ATOM 1548 O O . PRO A 1 204 ? 2.547 -13.061 4.172 1.00 56.72 204 PRO A O 1
ATOM 1551 N N . PRO A 1 205 ? 3.845 -11.293 4.704 1.00 55.00 205 PRO A N 1
ATOM 1552 C CA . PRO A 1 205 ? 5.012 -11.806 3.998 1.00 55.00 205 PRO A CA 1
ATOM 1553 C C . PRO A 1 205 ? 5.361 -13.210 4.501 1.00 55.00 205 PRO A C 1
ATOM 1555 O O . PRO A 1 205 ? 5.265 -13.476 5.697 1.00 55.00 205 PRO A O 1
ATOM 1558 N N . GLY A 1 206 ? 5.702 -14.078 3.547 1.00 56.16 206 GLY A N 1
ATOM 1559 C CA . GLY A 1 206 ? 5.592 -15.533 3.627 1.00 56.16 206 GLY A CA 1
ATOM 1560 C C . GLY A 1 206 ? 6.201 -16.244 4.840 1.00 56.16 206 GLY A C 1
ATOM 1561 O O . GLY A 1 206 ? 7.094 -15.758 5.532 1.00 56.16 206 GLY A O 1
ATOM 1562 N N . ASP A 1 207 ? 5.677 -17.455 5.024 1.00 55.41 207 ASP A N 1
ATOM 1563 C CA . ASP A 1 207 ? 5.896 -18.390 6.121 1.00 55.41 207 ASP A CA 1
ATOM 1564 C C . ASP A 1 207 ? 7.367 -18.751 6.387 1.00 55.41 207 ASP A C 1
ATOM 1566 O O . ASP A 1 207 ? 8.107 -19.178 5.497 1.00 55.41 207 ASP A O 1
ATOM 1570 N N . GLY A 1 208 ? 7.746 -18.703 7.668 1.00 56.94 208 GLY A N 1
ATOM 1571 C CA . GLY A 1 208 ? 8.817 -19.538 8.224 1.00 56.94 208 GLY A CA 1
ATOM 1572 C C . GLY A 1 208 ? 10.073 -18.823 8.716 1.00 56.94 208 GLY A C 1
ATOM 1573 O O . GLY A 1 208 ? 10.931 -19.480 9.302 1.00 56.94 208 GLY A O 1
ATOM 1574 N N . GLU A 1 209 ? 10.203 -17.511 8.520 1.00 61.31 209 GLU A N 1
ATOM 1575 C CA . GLU A 1 209 ? 11.317 -16.759 9.103 1.00 61.31 209 GLU A CA 1
ATOM 1576 C C . GLU A 1 209 ? 10.955 -16.211 10.482 1.00 61.31 209 GLU A C 1
ATOM 1578 O O . GLU A 1 209 ? 9.849 -15.717 10.704 1.00 61.31 209 GLU A O 1
ATOM 1583 N N . ASP A 1 210 ? 11.910 -16.302 11.407 1.00 65.88 210 ASP A N 1
ATOM 1584 C CA . ASP A 1 210 ? 11.742 -15.869 12.787 1.00 65.88 210 ASP A CA 1
ATOM 1585 C C . ASP A 1 210 ? 11.241 -14.407 12.825 1.00 65.88 210 ASP A C 1
ATOM 1587 O O . ASP A 1 210 ? 11.868 -13.517 12.223 1.00 65.88 210 ASP A O 1
ATOM 1591 N N . PRO A 1 211 ? 10.111 -14.126 13.507 1.00 64.38 211 PRO A N 1
ATOM 1592 C CA . PRO A 1 211 ? 9.564 -12.780 13.623 1.00 64.38 211 PRO A CA 1
ATOM 1593 C C . PRO A 1 211 ? 10.521 -11.804 14.316 1.00 64.38 211 PRO A C 1
ATOM 1595 O O . PRO A 1 211 ? 10.229 -10.617 14.341 1.00 64.38 211 PRO A O 1
ATOM 1598 N N . SER A 1 212 ? 11.655 -12.245 14.860 1.00 68.44 212 SER A N 1
ATOM 1599 C CA . SER A 1 212 ? 12.672 -11.365 15.442 1.00 68.44 212 SER A CA 1
ATOM 1600 C C . SER A 1 212 ? 13.684 -10.793 14.432 1.00 68.44 212 SER A C 1
ATOM 1602 O O . SER A 1 212 ? 14.283 -9.752 14.699 1.00 68.44 212 SER A O 1
ATOM 1604 N N . VAL A 1 213 ? 13.866 -11.390 13.244 1.00 74.88 213 VAL A N 1
ATOM 1605 C CA . VAL A 1 213 ? 14.994 -11.045 12.348 1.00 74.88 213 VAL A CA 1
ATOM 1606 C C . VAL A 1 213 ? 14.599 -10.081 11.221 1.00 74.88 213 VAL A C 1
ATOM 1608 O O . VAL A 1 213 ? 13.952 -10.482 10.249 1.00 74.88 213 VAL A O 1
ATOM 1611 N N . GLY A 1 214 ? 15.000 -8.809 11.334 1.00 73.62 214 GLY A N 1
ATOM 1612 C CA . GLY A 1 214 ? 14.877 -7.785 10.283 1.00 73.62 214 GLY A CA 1
ATOM 1613 C C . GLY A 1 214 ? 13.724 -6.785 10.455 1.00 73.62 214 GLY A C 1
ATOM 1614 O O . GLY A 1 214 ? 12.815 -6.972 11.262 1.00 73.62 214 GLY A O 1
ATOM 1615 N N . SER A 1 215 ? 13.772 -5.696 9.678 1.00 74.94 215 SER A N 1
ATOM 1616 C CA . SER A 1 215 ? 12.726 -4.662 9.660 1.00 74.94 215 SER A CA 1
ATOM 1617 C C . SER A 1 215 ? 11.442 -5.191 9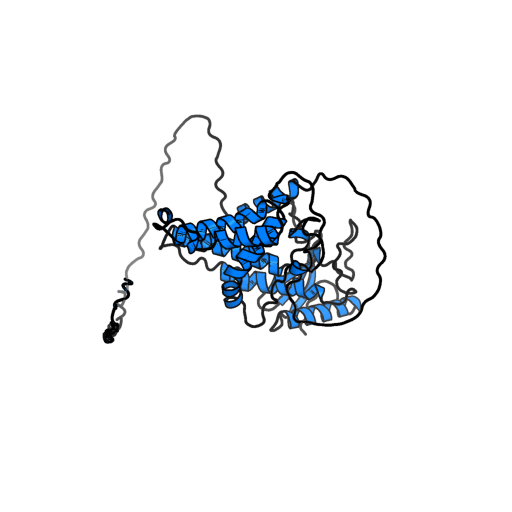.019 1.00 74.94 215 SER A C 1
ATOM 1619 O O . SER A 1 215 ? 11.475 -5.722 7.908 1.00 74.94 215 SER A O 1
ATOM 1621 N N . VAL A 1 216 ? 10.296 -4.998 9.682 1.00 71.06 216 VAL A N 1
ATOM 1622 C CA . VAL A 1 216 ? 8.981 -5.417 9.159 1.00 71.06 216 VAL A CA 1
ATOM 1623 C C . VAL A 1 216 ? 8.646 -4.723 7.844 1.00 71.06 216 VAL A C 1
ATOM 1625 O O . VAL A 1 216 ? 8.086 -5.328 6.933 1.00 71.06 216 VAL A O 1
ATOM 1628 N N . PHE A 1 217 ? 9.028 -3.453 7.731 1.00 72.75 217 PHE A N 1
ATOM 1629 C CA . PHE A 1 217 ? 8.726 -2.634 6.564 1.00 72.75 217 PHE A CA 1
ATOM 1630 C C . PHE A 1 217 ? 9.500 -3.077 5.326 1.00 72.75 217 PHE A C 1
ATOM 1632 O O . PHE A 1 217 ? 8.994 -2.935 4.220 1.00 72.75 217 PHE A O 1
ATOM 1639 N N . ALA A 1 218 ? 10.684 -3.672 5.502 1.00 71.75 218 ALA A N 1
ATOM 1640 C CA . ALA A 1 218 ? 11.516 -4.114 4.386 1.00 71.75 218 ALA A CA 1
ATOM 1641 C C . ALA A 1 218 ? 10.907 -5.291 3.605 1.00 71.75 218 ALA A C 1
ATOM 1643 O O . ALA A 1 218 ? 11.281 -5.521 2.459 1.00 71.75 218 ALA A O 1
ATOM 1644 N N . ARG A 1 219 ? 9.990 -6.048 4.220 1.00 73.56 219 ARG A N 1
ATOM 1645 C CA . ARG A 1 219 ? 9.363 -7.240 3.620 1.00 73.56 219 ARG A CA 1
ATOM 1646 C C . ARG A 1 219 ? 7.874 -7.067 3.349 1.00 73.56 219 ARG A C 1
ATOM 1648 O O . ARG A 1 219 ? 7.212 -8.010 2.935 1.00 73.56 219 ARG A O 1
ATOM 1655 N N . ARG A 1 220 ? 7.325 -5.890 3.626 1.00 80.19 220 ARG A N 1
ATOM 1656 C CA . ARG A 1 220 ? 5.897 -5.627 3.486 1.00 80.19 220 ARG A CA 1
ATOM 1657 C C . ARG A 1 220 ? 5.538 -5.515 2.004 1.00 80.19 220 ARG A C 1
ATOM 1659 O O . ARG A 1 220 ? 6.203 -4.794 1.267 1.00 80.19 220 ARG A O 1
ATOM 1666 N N . THR A 1 221 ? 4.479 -6.207 1.584 1.00 88.12 221 THR A N 1
ATOM 1667 C CA . THR A 1 221 ? 3.911 -6.025 0.242 1.00 88.12 221 THR A CA 1
ATOM 1668 C C . THR A 1 221 ? 3.322 -4.627 0.102 1.00 88.12 221 THR A C 1
ATOM 1670 O O . THR A 1 221 ? 2.993 -3.959 1.093 1.00 88.12 221 THR A O 1
ATOM 1673 N N . ARG A 1 222 ? 3.177 -4.152 -1.126 1.00 90.31 222 ARG A N 1
ATOM 1674 C CA . ARG A 1 222 ? 2.680 -2.796 -1.361 1.00 90.31 222 ARG A CA 1
ATOM 1675 C C . ARG A 1 222 ? 1.185 -2.712 -1.092 1.00 90.31 222 ARG A C 1
ATOM 1677 O O . ARG A 1 222 ? 0.723 -1.722 -0.533 1.00 90.31 222 ARG A O 1
ATOM 1684 N N . GLU A 1 223 ? 0.430 -3.772 -1.360 1.00 90.06 223 GLU A N 1
ATOM 1685 C CA . GLU A 1 223 ? -0.966 -3.875 -0.925 1.00 90.06 223 GLU A CA 1
ATOM 1686 C C . GLU A 1 223 ? -1.087 -3.835 0.601 1.00 90.06 223 GLU A C 1
ATOM 1688 O O . GLU A 1 223 ? -1.951 -3.143 1.145 1.00 90.06 223 GLU A O 1
ATOM 1693 N N . ALA A 1 224 ? -0.176 -4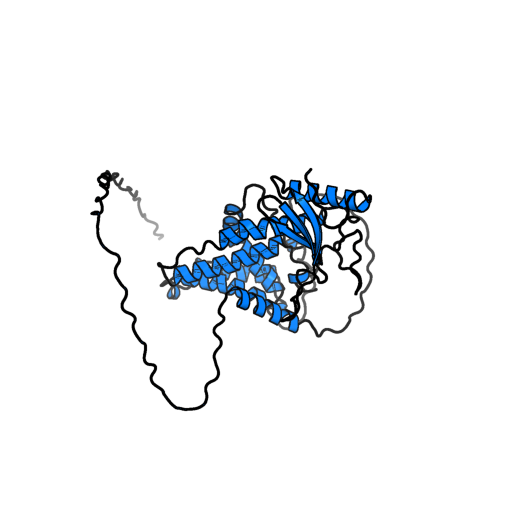.502 1.320 1.00 89.12 224 ALA A N 1
ATOM 1694 C CA . ALA A 1 224 ? -0.128 -4.365 2.766 1.00 89.12 224 ALA A CA 1
ATOM 1695 C C . ALA A 1 224 ? 0.162 -2.911 3.161 1.00 89.12 224 ALA A C 1
ATOM 1697 O O . ALA A 1 224 ? -0.432 -2.465 4.142 1.00 89.12 224 ALA A O 1
ATOM 1698 N N . ALA A 1 225 ? 1.018 -2.180 2.419 1.00 90.50 225 ALA A N 1
ATOM 1699 C CA . ALA A 1 225 ? 1.274 -0.730 2.549 1.00 90.50 225 ALA A CA 1
ATOM 1700 C C . ALA A 1 225 ? -0.027 0.092 2.561 1.00 90.50 225 ALA A C 1
ATOM 1702 O O . ALA A 1 225 ? -0.270 0.901 3.465 1.00 90.50 225 ALA A O 1
ATOM 1703 N N . VAL A 1 226 ? -0.879 -0.190 1.578 1.00 92.88 226 VAL A N 1
ATOM 1704 C CA . VAL A 1 226 ? -2.188 0.437 1.383 1.00 92.88 226 VAL A CA 1
ATOM 1705 C C . VAL A 1 226 ? -3.146 0.112 2.527 1.00 92.88 226 VAL A C 1
ATOM 1707 O O . VAL A 1 226 ? -3.765 1.028 3.069 1.00 92.88 226 VAL A O 1
ATOM 1710 N N . LEU A 1 227 ? -3.213 -1.151 2.956 1.00 92.31 227 LEU A N 1
ATOM 1711 C CA . LEU A 1 227 ? -4.100 -1.559 4.045 1.00 92.31 227 LEU A CA 1
ATOM 1712 C C . LEU A 1 227 ? -3.786 -0.833 5.359 1.00 92.31 227 LEU A C 1
ATOM 1714 O O . LEU A 1 227 ? -4.702 -0.305 5.980 1.00 92.31 227 LEU A O 1
ATOM 1718 N N . ASP A 1 228 ? -2.521 -0.721 5.787 1.00 92.19 228 ASP A N 1
ATOM 1719 C CA . ASP A 1 228 ? -2.276 -0.002 7.052 1.00 92.19 228 ASP A CA 1
ATOM 1720 C C . ASP A 1 228 ? -2.545 1.503 6.924 1.00 92.19 228 ASP A C 1
ATOM 1722 O O . ASP A 1 228 ? -2.845 2.140 7.934 1.00 92.19 228 ASP A O 1
ATOM 1726 N N . ARG A 1 229 ? -2.455 2.075 5.713 1.00 93.38 229 ARG A N 1
ATOM 1727 C CA . ARG A 1 229 ? -2.864 3.465 5.474 1.00 93.38 229 ARG A CA 1
ATOM 1728 C C . ARG A 1 229 ? -4.380 3.611 5.581 1.00 93.38 229 ARG A C 1
ATOM 1730 O O . ARG A 1 229 ? -4.832 4.560 6.210 1.00 93.38 229 ARG A O 1
ATOM 1737 N N . PHE A 1 230 ? -5.140 2.662 5.038 1.00 95.25 230 PHE A N 1
ATOM 1738 C CA . PHE A 1 230 ? -6.586 2.593 5.243 1.00 95.25 230 PHE A CA 1
ATOM 1739 C C . PHE A 1 230 ? -6.932 2.488 6.731 1.00 95.25 230 PHE A C 1
ATOM 1741 O O . PHE A 1 230 ? -7.716 3.289 7.220 1.00 95.25 230 PHE A O 1
ATOM 1748 N N . ILE A 1 231 ? -6.285 1.584 7.477 1.00 94.88 231 ILE A N 1
ATOM 1749 C CA . ILE A 1 231 ? -6.496 1.447 8.927 1.00 94.88 231 ILE A CA 1
ATOM 1750 C C . ILE A 1 231 ? -6.223 2.782 9.641 1.00 94.88 231 ILE A C 1
ATOM 1752 O O . ILE A 1 231 ? -7.001 3.188 10.499 1.00 94.88 231 ILE A O 1
ATOM 1756 N N . ALA A 1 232 ? -5.136 3.476 9.287 1.00 94.81 232 ALA A N 1
ATOM 1757 C CA . ALA A 1 232 ? -4.785 4.764 9.885 1.00 94.81 232 ALA A CA 1
ATOM 1758 C C . ALA A 1 232 ? -5.865 5.827 9.647 1.00 94.81 232 ALA A C 1
ATOM 1760 O O . ALA A 1 232 ? -6.273 6.513 10.584 1.00 94.81 232 ALA A O 1
ATOM 1761 N N . LEU A 1 233 ? -6.321 5.948 8.396 1.00 95.56 233 LEU A N 1
ATOM 1762 C CA . LEU A 1 233 ? -7.369 6.893 8.028 1.00 95.56 233 LEU A CA 1
ATOM 1763 C C . LEU A 1 233 ? -8.682 6.559 8.717 1.00 95.56 233 LEU A C 1
ATOM 1765 O O . LEU A 1 233 ? -9.280 7.450 9.305 1.00 95.56 233 LEU A O 1
ATOM 1769 N N . ARG A 1 234 ? -9.076 5.284 8.702 1.00 95.50 234 ARG A N 1
ATOM 1770 C CA . ARG A 1 234 ? -10.332 4.827 9.284 1.00 95.50 234 ARG A CA 1
ATOM 1771 C C . ARG A 1 234 ? -10.409 5.143 10.770 1.00 95.50 234 ARG A C 1
ATOM 1773 O O . ARG A 1 234 ? -11.379 5.736 11.219 1.00 95.50 234 ARG A O 1
ATOM 1780 N N . ILE A 1 235 ? -9.347 4.832 11.514 1.00 95.00 235 ILE A N 1
ATOM 1781 C CA . ILE A 1 235 ? -9.259 5.164 12.941 1.00 95.00 235 ILE A CA 1
ATOM 1782 C C . ILE A 1 235 ? -9.352 6.680 13.150 1.00 95.00 235 ILE A C 1
ATOM 1784 O O . ILE A 1 235 ? -10.055 7.124 14.050 1.00 95.00 235 ILE A O 1
ATOM 1788 N N . GLY A 1 236 ? -8.663 7.481 12.332 1.00 95.12 236 GLY A N 1
ATOM 1789 C CA . GLY A 1 236 ? -8.701 8.943 12.443 1.00 95.12 236 GLY A CA 1
ATOM 1790 C C . GLY A 1 236 ? -10.031 9.578 12.018 1.00 95.12 236 GLY A C 1
ATOM 1791 O O . GLY A 1 236 ? -10.377 10.650 12.506 1.00 95.12 236 GLY A O 1
ATOM 1792 N N . GLU A 1 237 ? -10.770 8.965 11.097 1.00 95.19 237 GLU A N 1
ATOM 1793 C CA . GLU A 1 237 ? -12.133 9.367 10.729 1.00 95.19 237 GLU A CA 1
ATOM 1794 C C . GLU A 1 237 ? -13.125 9.003 11.827 1.00 95.19 237 GLU A C 1
ATOM 1796 O O . GLU A 1 23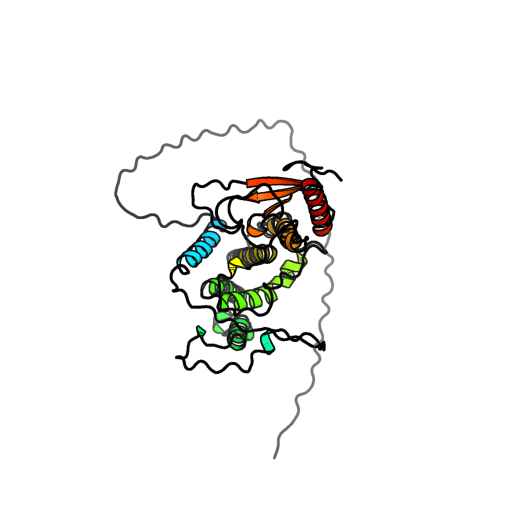7 ? -13.867 9.876 12.271 1.00 95.19 237 GLU A O 1
ATOM 1801 N N . ASP A 1 238 ? -13.085 7.763 12.317 1.00 94.75 238 ASP A N 1
ATOM 1802 C CA . ASP A 1 238 ? -13.965 7.314 13.394 1.00 94.75 238 ASP A CA 1
ATOM 1803 C C . ASP A 1 238 ? -13.751 8.163 14.670 1.00 94.75 238 ASP A C 1
ATOM 1805 O O . ASP A 1 238 ? -14.722 8.562 15.307 1.00 94.75 238 ASP A O 1
ATOM 1809 N N . TRP A 1 239 ? -12.505 8.543 14.996 1.00 94.88 239 TRP A N 1
ATOM 1810 C CA . TRP A 1 239 ? -12.208 9.470 16.101 1.00 94.88 239 TRP A CA 1
ATOM 1811 C C . TRP A 1 239 ? -12.833 10.856 15.919 1.00 94.88 239 TRP A C 1
ATOM 1813 O O . TRP A 1 239 ? -13.458 11.370 16.841 1.00 94.88 239 TRP A O 1
A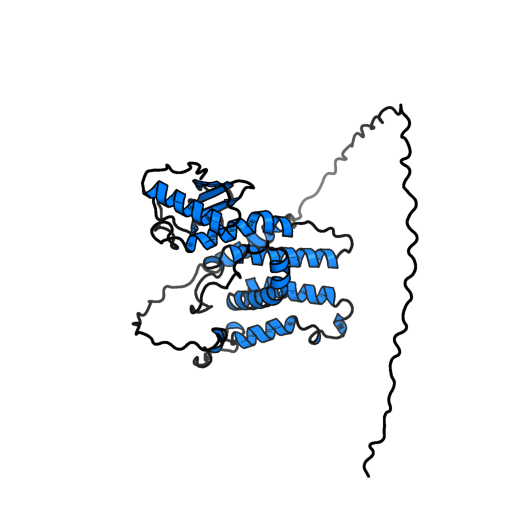TOM 1823 N N . ARG A 1 240 ? -12.706 11.462 14.733 1.00 94.19 240 ARG A N 1
ATOM 1824 C CA . ARG A 1 240 ? -13.279 12.794 14.478 1.00 94.19 240 ARG A CA 1
ATOM 1825 C C . ARG A 1 240 ? -14.805 12.788 14.505 1.00 94.19 240 ARG A C 1
ATOM 1827 O O . ARG A 1 240 ? -15.398 13.761 14.956 1.00 94.19 240 ARG A O 1
ATOM 1834 N N . LYS A 1 241 ? -15.427 11.694 14.055 1.00 94.50 241 LYS A N 1
ATOM 1835 C CA . LYS A 1 241 ? -16.880 11.495 14.147 1.00 94.50 241 LYS A CA 1
ATOM 1836 C C . LYS A 1 241 ? -17.352 11.335 15.588 1.00 94.50 241 LYS A C 1
ATOM 1838 O O . LYS A 1 241 ? -18.396 11.869 15.934 1.00 94.50 241 LYS A O 1
ATOM 1843 N N . ALA A 1 242 ? -16.581 10.636 16.420 1.00 93.75 242 ALA A N 1
ATOM 1844 C CA . ALA A 1 242 ? -16.888 10.508 17.841 1.00 93.75 242 ALA A CA 1
ATOM 1845 C C . ALA A 1 242 ? -16.722 11.838 18.597 1.00 93.75 242 ALA A C 1
ATOM 1847 O O . ALA A 1 242 ? -17.485 12.124 19.511 1.00 93.75 242 ALA A O 1
ATOM 1848 N N . GLU A 1 243 ? -15.753 12.672 18.206 1.00 92.62 243 GLU A N 1
ATOM 1849 C CA . GLU A 1 243 ? -15.569 14.010 18.787 1.00 92.62 243 GLU A CA 1
ATOM 1850 C C . GLU A 1 243 ? -16.624 15.023 18.314 1.00 92.62 243 GLU A C 1
ATOM 1852 O O . GLU A 1 243 ? -16.935 15.973 19.034 1.00 92.62 243 GLU A O 1
ATOM 1857 N N . SER A 1 244 ? -17.156 14.858 17.100 1.00 94.25 244 SER A N 1
ATOM 1858 C CA . SER A 1 244 ? -18.114 15.787 16.506 1.00 94.25 244 SER A CA 1
ATOM 1859 C C . SER A 1 244 ? -19.034 15.098 15.501 1.00 94.25 244 SER A C 1
ATOM 1861 O O . SER A 1 244 ? -18.601 14.662 14.433 1.00 94.25 244 SER A O 1
ATOM 1863 N N . GLU A 1 245 ? -20.337 15.128 15.783 1.00 90.94 245 GLU A N 1
ATOM 1864 C CA . GLU A 1 245 ? -21.387 14.682 14.855 1.00 90.94 245 GLU A CA 1
ATOM 1865 C C . GLU A 1 245 ? -21.429 15.511 13.557 1.00 90.94 245 GLU A C 1
ATOM 1867 O O . GLU A 1 245 ? -21.961 15.062 12.546 1.00 90.94 245 GLU A O 1
ATOM 1872 N N . LEU A 1 246 ? -20.840 16.714 13.564 1.00 94.44 246 LEU A N 1
ATOM 1873 C CA . LEU A 1 246 ? -20.736 17.595 12.396 1.00 94.44 246 LEU A CA 1
ATOM 1874 C C . LEU A 1 246 ? -19.531 17.265 11.502 1.00 94.44 246 LEU A C 1
ATOM 1876 O O . LEU A 1 246 ? -19.257 17.994 10.547 1.00 94.44 246 LEU A O 1
ATOM 1880 N N . CYS A 1 247 ? -18.761 16.222 11.817 1.00 93.00 247 CYS A N 1
ATOM 1881 C CA . CYS A 1 247 ? -17.629 15.837 10.989 1.00 93.00 247 CYS A CA 1
ATOM 1882 C C . CYS A 1 247 ? -18.107 15.191 9.681 1.00 93.00 247 CYS A C 1
ATOM 1884 O O . CYS A 1 247 ? -18.649 14.087 9.674 1.00 93.00 247 CYS A O 1
ATOM 1886 N N . GLU A 1 248 ? -17.869 15.878 8.564 1.00 92.69 248 GLU A N 1
ATOM 1887 C CA . GLU A 1 248 ? -18.153 15.357 7.229 1.00 92.69 248 GLU A CA 1
ATOM 1888 C C . GLU A 1 248 ? -17.153 14.270 6.805 1.00 92.69 248 GLU A C 1
ATOM 1890 O O . GLU A 1 248 ? -15.967 14.286 7.159 1.00 92.69 248 GLU A O 1
ATOM 1895 N N . ASP A 1 249 ? -17.638 13.339 5.982 1.00 89.56 249 ASP A N 1
ATOM 1896 C CA . ASP A 1 249 ? -16.813 12.322 5.341 1.00 89.56 249 ASP A CA 1
ATOM 1897 C C . ASP A 1 249 ? -15.846 12.969 4.346 1.00 89.56 249 ASP A C 1
ATOM 1899 O O . ASP A 1 249 ? -16.245 13.475 3.300 1.00 89.56 249 ASP A O 1
ATOM 1903 N N . LEU A 1 250 ? -14.544 12.902 4.634 1.00 89.88 250 LEU A N 1
ATOM 1904 C CA . LEU A 1 250 ? -13.518 13.489 3.765 1.00 89.88 250 LEU A CA 1
ATOM 1905 C C . LEU A 1 250 ? -13.320 12.728 2.444 1.00 89.88 250 LEU A C 1
ATOM 1907 O O . LEU A 1 250 ? -12.540 13.161 1.599 1.00 89.88 250 LEU A O 1
ATOM 1911 N N . GLY A 1 251 ? -13.944 11.558 2.283 1.00 91.25 251 GLY A N 1
ATOM 1912 C CA . GLY A 1 251 ? -13.801 10.727 1.089 1.00 91.25 251 GLY A CA 1
ATOM 1913 C C . GLY A 1 251 ? -12.385 10.182 0.864 1.00 91.25 251 GLY A C 1
ATOM 1914 O O . GLY A 1 251 ? -12.115 9.629 -0.203 1.00 91.25 251 GLY A O 1
ATOM 1915 N N . LEU A 1 252 ? -11.478 10.284 1.844 1.00 91.75 252 LEU A N 1
ATOM 1916 C CA . LEU A 1 252 ? -10.077 9.870 1.696 1.00 91.75 252 LEU A CA 1
ATOM 1917 C C . LEU A 1 252 ? -9.937 8.364 1.444 1.00 91.75 252 LEU A C 1
ATOM 1919 O O . LEU A 1 252 ? -8.988 7.930 0.788 1.00 91.75 252 LEU A O 1
ATOM 1923 N N . GLU A 1 253 ? -10.891 7.562 1.923 1.00 91.69 253 GLU A N 1
ATOM 1924 C CA . GLU A 1 253 ? -10.979 6.139 1.594 1.00 91.69 253 GLU A CA 1
ATOM 1925 C C . GLU A 1 253 ? -11.059 5.941 0.069 1.00 91.69 253 GLU A C 1
ATOM 1927 O O . GLU A 1 253 ? -10.294 5.160 -0.499 1.00 91.69 253 GLU A O 1
ATOM 1932 N N . THR A 1 254 ? -11.900 6.714 -0.625 1.00 90.62 254 THR A N 1
ATOM 1933 C CA . THR A 1 254 ? -12.072 6.601 -2.084 1.00 90.62 254 THR A CA 1
ATOM 1934 C C . THR A 1 254 ? -10.798 6.954 -2.856 1.00 90.62 254 THR A C 1
ATOM 1936 O O . THR A 1 254 ? -10.506 6.336 -3.883 1.00 90.62 254 THR A O 1
ATOM 1939 N N . GLU A 1 255 ? -9.981 7.880 -2.345 1.00 89.56 255 GLU A N 1
ATOM 1940 C CA . GLU A 1 255 ? -8.683 8.221 -2.938 1.00 89.56 255 GLU A CA 1
ATOM 1941 C C . GLU A 1 255 ? -7.682 7.064 -2.821 1.00 89.56 255 GLU A C 1
ATOM 1943 O O . GLU A 1 255 ? -6.920 6.787 -3.754 1.00 89.56 255 GLU A O 1
ATOM 1948 N N . ILE A 1 256 ? -7.700 6.346 -1.691 1.00 91.75 256 ILE A N 1
ATOM 1949 C CA . ILE A 1 256 ? -6.869 5.154 -1.504 1.00 91.75 256 ILE A CA 1
ATOM 1950 C C . ILE A 1 256 ? -7.225 4.090 -2.545 1.00 91.75 256 ILE A C 1
ATOM 1952 O O . ILE A 1 256 ? -6.325 3.549 -3.194 1.00 91.75 256 ILE A O 1
ATOM 1956 N N . PHE A 1 257 ? -8.512 3.790 -2.721 1.00 90.69 257 PHE A N 1
ATOM 1957 C CA . PHE A 1 257 ? -8.947 2.702 -3.601 1.00 90.69 257 PHE A CA 1
ATOM 1958 C C . PHE A 1 257 ? -8.891 3.057 -5.087 1.00 90.69 257 PHE A C 1
ATOM 1960 O O . PHE A 1 257 ? -8.651 2.180 -5.915 1.00 90.69 257 PHE A O 1
ATOM 1967 N N . SER A 1 258 ? -9.073 4.327 -5.445 1.00 89.31 258 SER A N 1
ATOM 1968 C CA . SER A 1 258 ? -9.017 4.761 -6.845 1.00 89.31 258 SER A CA 1
ATOM 1969 C C . SER A 1 258 ? -7.583 4.963 -7.348 1.00 89.31 258 SER A C 1
ATOM 1971 O O . SER A 1 258 ? -7.308 4.680 -8.517 1.00 89.31 258 SER A O 1
ATOM 1973 N N . GLY A 1 259 ? -6.665 5.403 -6.477 1.00 85.12 259 GLY A N 1
ATOM 1974 C CA . GLY A 1 259 ? -5.272 5.678 -6.836 1.00 85.12 259 GLY A CA 1
ATOM 1975 C C . GLY A 1 259 ? -4.267 4.636 -6.341 1.00 85.12 259 GLY A C 1
ATOM 1976 O O . GLY A 1 259 ? -3.539 4.045 -7.138 1.00 85.12 259 GLY A O 1
ATOM 1977 N N . LEU A 1 260 ? -4.187 4.422 -5.024 1.00 90.94 260 LEU A N 1
ATOM 1978 C CA . LEU A 1 260 ? -3.079 3.669 -4.414 1.00 90.94 260 LEU A CA 1
ATOM 1979 C C . LEU A 1 260 ? -3.230 2.159 -4.562 1.00 90.94 260 LEU A C 1
ATOM 1981 O O . LEU A 1 260 ? -2.244 1.473 -4.825 1.00 90.94 260 LEU A O 1
ATOM 1985 N N . GLN A 1 261 ? -4.443 1.640 -4.384 1.00 91.31 261 GLN A N 1
ATOM 1986 C CA . GLN A 1 261 ? -4.678 0.200 -4.367 1.00 91.31 261 GLN A CA 1
ATOM 1987 C C . GLN A 1 261 ? -4.358 -0.477 -5.713 1.00 91.31 261 GLN A C 1
ATOM 1989 O O . GLN A 1 261 ? -3.606 -1.455 -5.701 1.00 91.31 261 GLN A O 1
ATOM 1994 N N . PRO A 1 262 ? -4.806 0.040 -6.877 1.00 90.06 262 PRO A N 1
ATOM 1995 C CA . PRO A 1 262 ? -4.513 -0.598 -8.156 1.00 90.06 262 PRO A CA 1
ATOM 1996 C C . PRO A 1 262 ? -3.018 -0.562 -8.484 1.00 90.06 262 PRO A C 1
ATOM 1998 O O . PRO A 1 262 ? -2.484 -1.536 -9.014 1.00 90.06 262 PRO A O 1
ATOM 2001 N N . ALA A 1 263 ? -2.344 0.545 -8.148 1.00 92.25 263 ALA A N 1
ATOM 2002 C CA . ALA A 1 263 ? -0.903 0.703 -8.322 1.00 92.25 263 ALA A CA 1
ATOM 2003 C C . ALA A 1 263 ? -0.136 -0.325 -7.482 1.00 92.25 263 ALA A C 1
ATOM 2005 O O . ALA A 1 263 ? 0.635 -1.111 -8.029 1.00 92.25 263 ALA A O 1
ATOM 2006 N N . ALA A 1 264 ? -0.428 -0.378 -6.181 1.00 91.38 264 ALA A N 1
ATOM 2007 C CA . ALA A 1 264 ? 0.193 -1.307 -5.249 1.00 91.38 264 ALA A CA 1
ATOM 2008 C C . ALA A 1 264 ? 0.000 -2.769 -5.672 1.00 91.38 264 ALA A C 1
ATOM 2010 O O . ALA A 1 264 ? 0.960 -3.539 -5.675 1.00 91.38 264 ALA A O 1
ATOM 2011 N N . ARG A 1 265 ? -1.210 -3.135 -6.113 1.00 92.19 265 ARG A N 1
ATOM 2012 C CA . ARG A 1 265 ? -1.482 -4.482 -6.621 1.00 92.19 265 ARG A CA 1
ATOM 2013 C C . ARG A 1 265 ? -0.643 -4.831 -7.833 1.00 92.19 265 ARG A C 1
ATOM 2015 O O . ARG A 1 265 ? -0.068 -5.912 -7.891 1.00 92.19 265 ARG A O 1
ATOM 2022 N N . MET A 1 266 ? -0.598 -3.947 -8.828 1.00 93.19 266 MET A N 1
ATOM 2023 C CA . MET A 1 266 ? 0.188 -4.214 -10.029 1.00 93.19 266 MET A CA 1
ATOM 2024 C C . MET A 1 266 ? 1.667 -4.368 -9.686 1.00 93.19 266 MET A C 1
ATOM 2026 O O . MET A 1 266 ? 2.316 -5.266 -10.207 1.00 93.19 266 MET A O 1
ATOM 2030 N N . GLU A 1 267 ? 2.184 -3.544 -8.777 1.00 93.69 267 GLU A N 1
ATOM 2031 C CA . GLU A 1 267 ? 3.567 -3.619 -8.316 1.00 93.69 267 GLU A CA 1
ATOM 2032 C C . GLU A 1 267 ? 3.873 -4.926 -7.571 1.00 93.69 267 GLU A C 1
ATOM 2034 O O . GLU A 1 267 ? 4.968 -5.465 -7.723 1.00 93.69 267 GLU A O 1
ATOM 2039 N N . ASP A 1 268 ? 2.929 -5.465 -6.800 1.00 91.31 268 ASP A N 1
ATOM 2040 C CA . ASP A 1 268 ? 3.073 -6.785 -6.179 1.00 91.31 268 ASP A CA 1
ATOM 2041 C C . ASP A 1 268 ? 2.977 -7.907 -7.232 1.00 91.31 268 ASP A C 1
ATOM 2043 O O . ASP A 1 268 ? 3.813 -8.812 -7.253 1.00 91.31 268 ASP A O 1
ATOM 2047 N N . LEU A 1 269 ? 2.035 -7.814 -8.178 1.00 91.81 269 LEU A N 1
ATOM 2048 C CA . LEU A 1 269 ? 1.891 -8.764 -9.290 1.00 91.81 269 LEU A CA 1
ATOM 2049 C C . LEU A 1 269 ? 3.124 -8.805 -10.203 1.00 91.81 269 LEU A C 1
ATOM 2051 O O . LEU A 1 269 ? 3.405 -9.850 -10.789 1.00 91.81 269 LEU A O 1
ATOM 2055 N N . LEU A 1 270 ? 3.902 -7.724 -10.299 1.00 93.25 270 LEU A N 1
ATOM 2056 C CA . LEU A 1 270 ? 5.177 -7.725 -11.022 1.00 93.25 270 LEU A CA 1
ATOM 2057 C C . LEU A 1 270 ? 6.158 -8.791 -10.499 1.00 93.25 270 LEU A C 1
ATOM 2059 O O . LEU A 1 270 ? 6.961 -9.298 -11.279 1.00 93.25 270 LEU A O 1
ATOM 2063 N N . LEU A 1 271 ? 6.081 -9.187 -9.223 1.00 91.25 271 LEU A N 1
ATOM 2064 C CA . LEU A 1 271 ? 6.914 -10.268 -8.672 1.00 91.25 271 LEU A CA 1
ATOM 2065 C C . LEU A 1 271 ? 6.565 -11.652 -9.231 1.00 91.25 271 LEU A C 1
ATOM 2067 O O . LEU A 1 271 ? 7.366 -12.575 -9.111 1.00 91.25 271 LEU A O 1
ATOM 2071 N N . THR A 1 272 ? 5.386 -11.809 -9.839 1.00 91.94 272 THR A N 1
ATOM 2072 C CA . THR A 1 272 ? 4.981 -13.059 -10.502 1.00 91.94 272 THR A CA 1
ATOM 2073 C C . THR A 1 272 ? 5.575 -13.197 -11.904 1.00 91.94 272 THR A C 1
ATOM 2075 O O . THR A 1 272 ? 5.526 -14.278 -12.494 1.00 91.94 272 THR A O 1
ATOM 2078 N N . LEU A 1 273 ? 6.145 -12.115 -12.452 1.00 94.50 273 LEU A N 1
ATOM 2079 C CA . LEU A 1 273 ? 6.792 -12.146 -13.755 1.00 94.50 273 LEU A CA 1
ATOM 2080 C C . LEU A 1 273 ? 8.091 -12.967 -13.710 1.00 94.50 273 LEU A C 1
ATOM 2082 O O . LEU A 1 273 ? 8.698 -13.132 -12.651 1.00 94.50 273 LEU A O 1
ATOM 2086 N N . PRO A 1 274 ? 8.557 -13.480 -14.864 1.00 96.44 274 PRO A N 1
ATOM 2087 C CA . PRO A 1 274 ? 9.799 -14.236 -14.915 1.00 96.44 274 PRO A CA 1
ATOM 2088 C C . PRO A 1 274 ? 10.999 -13.461 -14.355 1.00 96.44 274 PRO A C 1
ATOM 2090 O O . PRO A 1 274 ? 11.181 -12.279 -14.650 1.00 96.44 274 PRO A O 1
ATOM 2093 N N . ALA A 1 275 ? 11.886 -14.168 -13.647 1.00 94.88 275 ALA A N 1
ATOM 2094 C CA . ALA A 1 275 ? 13.067 -13.588 -12.996 1.00 94.88 275 ALA A CA 1
ATOM 2095 C C . ALA A 1 275 ? 14.043 -12.879 -13.958 1.00 94.88 275 ALA A C 1
ATOM 2097 O O . ALA A 1 275 ? 14.848 -12.053 -13.538 1.00 94.88 275 ALA A O 1
ATOM 2098 N N . TYR A 1 276 ? 13.975 -13.194 -15.258 1.00 95.88 276 TYR A N 1
ATOM 2099 C CA . TYR A 1 276 ? 14.768 -12.531 -16.295 1.00 95.88 276 TYR A CA 1
ATOM 2100 C C . TYR A 1 276 ? 14.235 -11.135 -16.666 1.00 95.88 276 TYR A C 1
ATOM 2102 O O . TYR A 1 276 ? 14.943 -10.375 -17.324 1.00 95.88 276 TYR A O 1
ATOM 2110 N N . LEU A 1 277 ? 12.996 -10.802 -16.285 1.00 96.38 277 LEU A N 1
ATOM 2111 C CA . LEU A 1 277 ? 12.409 -9.470 -16.447 1.00 96.38 277 LEU A CA 1
ATOM 2112 C C . LEU A 1 277 ? 12.497 -8.667 -15.161 1.00 96.38 277 LEU A C 1
ATOM 2114 O O . LEU A 1 277 ? 12.805 -7.481 -15.220 1.00 96.38 277 LEU A O 1
ATOM 2118 N N . ILE A 1 278 ? 12.202 -9.294 -14.021 1.00 95.31 278 ILE A N 1
ATOM 2119 C CA . ILE A 1 278 ? 12.130 -8.627 -12.721 1.00 95.31 278 ILE A CA 1
ATOM 2120 C C . ILE A 1 278 ? 12.835 -9.482 -11.679 1.00 95.31 278 ILE A C 1
ATOM 2122 O O . ILE A 1 278 ? 12.533 -10.661 -11.526 1.00 95.31 278 ILE A O 1
ATOM 2126 N N . THR A 1 279 ? 13.761 -8.878 -10.942 1.00 93.69 279 THR A N 1
ATOM 2127 C CA . THR A 1 279 ? 14.459 -9.521 -9.828 1.00 93.69 279 THR A CA 1
ATOM 2128 C C . THR A 1 279 ? 13.975 -8.942 -8.498 1.00 93.69 279 THR A C 1
ATOM 2130 O O . THR A 1 279 ? 13.843 -7.722 -8.376 1.00 93.69 279 THR A O 1
ATOM 2133 N N . PRO A 1 280 ? 13.705 -9.771 -7.473 1.00 88.62 280 PRO A N 1
ATOM 2134 C CA . PRO A 1 280 ? 13.260 -9.279 -6.170 1.00 88.62 280 PRO A CA 1
ATOM 2135 C C . PRO A 1 280 ? 14.369 -8.544 -5.402 1.00 88.62 280 PRO A C 1
ATOM 2137 O O . PRO A 1 280 ? 14.090 -7.817 -4.452 1.00 88.62 280 PRO A O 1
ATOM 2140 N N . THR A 1 281 ? 15.636 -8.732 -5.780 1.00 88.12 281 THR A N 1
ATOM 2141 C CA . THR A 1 281 ? 16.785 -8.176 -5.059 1.00 88.12 281 THR A CA 1
ATOM 2142 C C . THR A 1 281 ? 17.209 -6.826 -5.621 1.00 88.12 281 THR A C 1
ATOM 2144 O O . THR A 1 281 ? 17.272 -6.642 -6.835 1.00 88.12 281 THR A O 1
ATOM 2147 N N . ALA A 1 282 ? 17.576 -5.896 -4.739 1.00 85.00 282 ALA A N 1
ATOM 2148 C CA . ALA A 1 282 ? 18.236 -4.659 -5.144 1.00 85.00 282 ALA A CA 1
ATOM 2149 C C . ALA A 1 282 ? 19.594 -4.961 -5.817 1.00 85.00 282 ALA A C 1
ATOM 2151 O O . ALA A 1 282 ? 20.263 -5.925 -5.427 1.00 85.00 282 ALA A O 1
ATOM 2152 N N . PRO A 1 283 ? 20.015 -4.161 -6.812 1.00 85.19 283 PRO A N 1
ATOM 2153 C CA . PRO A 1 283 ? 21.307 -4.346 -7.452 1.00 85.19 283 PRO A CA 1
ATOM 2154 C C . PRO A 1 283 ? 22.438 -4.030 -6.458 1.00 85.19 283 PRO A C 1
ATOM 2156 O O . PRO A 1 283 ? 22.266 -3.187 -5.568 1.00 85.19 283 PRO A O 1
ATOM 2159 N N . PRO A 1 284 ? 23.612 -4.673 -6.587 1.00 80.00 284 PRO A N 1
ATOM 2160 C CA . PRO A 1 284 ? 24.789 -4.271 -5.828 1.00 80.00 284 PRO A CA 1
ATOM 2161 C C . PRO A 1 284 ? 25.136 -2.804 -6.145 1.00 80.00 284 PRO A C 1
ATOM 2163 O O . PRO A 1 284 ? 25.003 -2.352 -7.278 1.00 80.00 284 PRO A O 1
ATOM 2166 N N . LYS A 1 285 ? 25.513 -2.057 -5.100 1.00 77.44 285 LYS A N 1
ATOM 2167 C CA . LYS A 1 285 ? 25.645 -0.588 -5.051 1.00 77.44 285 LYS A CA 1
ATOM 2168 C C . LYS A 1 285 ? 26.129 0.066 -6.357 1.00 77.44 285 LYS A C 1
ATOM 2170 O O . LYS A 1 285 ? 27.252 -0.176 -6.781 1.00 77.44 285 LYS A O 1
ATOM 2175 N N . GLY A 1 286 ? 25.348 1.031 -6.848 1.00 65.38 286 GLY A N 1
ATOM 2176 C CA . GLY A 1 286 ? 25.863 2.188 -7.594 1.00 65.38 286 GLY A CA 1
ATOM 2177 C C . GLY A 1 286 ? 25.339 2.370 -9.012 1.00 65.38 286 GLY A C 1
ATOM 2178 O O . GLY A 1 286 ? 25.234 3.511 -9.452 1.00 65.38 286 GLY A O 1
ATOM 2179 N N . GLU A 1 287 ? 24.949 1.302 -9.703 1.00 65.81 287 GLU A N 1
ATOM 2180 C CA . GLU A 1 287 ? 24.590 1.403 -11.120 1.00 65.81 287 GLU A CA 1
ATOM 2181 C C . GLU A 1 287 ? 23.284 0.661 -11.400 1.00 65.81 287 GLU A C 1
ATOM 2183 O O . GLU A 1 287 ? 23.223 -0.564 -11.484 1.00 65.81 287 GLU A O 1
ATOM 2188 N N . LEU A 1 288 ? 22.202 1.432 -11.528 1.00 74.19 288 LEU A N 1
ATOM 2189 C CA . LEU A 1 288 ? 21.024 0.956 -12.240 1.00 74.19 288 LEU A CA 1
ATOM 2190 C C . LEU A 1 288 ? 21.324 1.088 -13.719 1.00 74.19 288 LEU A C 1
ATOM 2192 O O . LEU A 1 288 ? 21.209 2.167 -14.303 1.00 74.19 288 LEU A O 1
ATOM 2196 N N . TYR A 1 289 ? 21.729 -0.022 -14.309 1.00 75.88 289 TYR A N 1
ATOM 2197 C CA . TYR A 1 289 ? 21.772 -0.135 -15.750 1.00 75.88 289 TYR A CA 1
ATOM 2198 C C . TYR A 1 289 ? 20.332 -0.150 -16.264 1.00 75.88 289 TYR A C 1
ATOM 2200 O O . TYR A 1 289 ? 19.467 -0.812 -15.686 1.00 75.88 289 TYR A O 1
ATOM 2208 N N . LEU A 1 290 ? 20.070 0.580 -17.351 1.00 85.69 290 LEU A N 1
ATOM 2209 C CA . LEU A 1 290 ? 18.839 0.448 -18.135 1.00 85.69 290 LEU A CA 1
ATOM 2210 C C . LEU A 1 290 ? 18.870 -0.898 -18.869 1.00 85.69 290 LEU A C 1
ATOM 2212 O O . LEU A 1 290 ? 19.041 -0.975 -20.083 1.00 85.69 290 LEU A O 1
ATOM 2216 N N . ALA A 1 291 ? 18.788 -1.969 -18.088 1.00 90.00 291 ALA A N 1
ATOM 2217 C CA . ALA A 1 291 ? 18.923 -3.344 -18.515 1.00 90.00 291 ALA A CA 1
ATOM 2218 C C . ALA A 1 291 ? 17.962 -4.226 -17.715 1.00 90.00 291 ALA A C 1
ATOM 2220 O O . ALA A 1 291 ? 17.566 -3.908 -16.594 1.00 90.00 291 ALA A O 1
ATOM 2221 N N . LEU A 1 292 ? 17.588 -5.350 -18.318 1.00 92.69 292 LEU A N 1
ATOM 2222 C CA . LEU A 1 292 ? 16.796 -6.387 -17.671 1.00 92.69 292 LEU A CA 1
ATOM 2223 C C . LEU A 1 292 ? 17.735 -7.430 -17.042 1.00 92.69 292 LEU A C 1
ATOM 2225 O O . LEU A 1 292 ? 18.770 -7.733 -17.643 1.00 92.69 292 LEU A O 1
ATOM 2229 N N . PRO A 1 293 ? 17.390 -8.008 -15.877 1.00 95.25 293 PRO A N 1
ATOM 2230 C CA . PRO A 1 293 ? 16.143 -7.824 -15.129 1.00 95.25 293 PRO A CA 1
ATOM 2231 C C . PRO A 1 293 ? 16.085 -6.527 -14.307 1.00 95.25 293 PRO A C 1
ATOM 2233 O O . PRO A 1 293 ? 17.084 -6.066 -13.761 1.00 95.25 293 PRO A O 1
ATOM 2236 N N . LEU A 1 294 ? 14.878 -5.982 -14.153 1.00 94.06 294 LEU A N 1
ATOM 2237 C CA . LEU A 1 294 ? 14.601 -4.810 -13.330 1.00 94.06 294 LEU A CA 1
ATOM 2238 C C . LEU A 1 294 ? 14.531 -5.163 -11.838 1.00 94.06 294 LEU A C 1
ATOM 2240 O O . LEU A 1 294 ? 13.824 -6.101 -11.471 1.00 94.06 294 LEU A O 1
ATOM 2244 N N . PRO A 1 295 ? 15.176 -4.395 -10.949 1.00 94.19 295 PRO A N 1
ATOM 2245 C CA . PRO A 1 295 ? 15.083 -4.638 -9.517 1.00 94.19 295 PRO A CA 1
ATOM 2246 C C . PRO A 1 295 ? 13.748 -4.146 -8.951 1.00 94.19 295 PRO A C 1
ATOM 2248 O O . PRO A 1 295 ? 13.488 -2.944 -8.900 1.00 94.19 295 PRO A O 1
ATOM 2251 N N . HIS A 1 296 ? 12.919 -5.071 -8.464 1.00 93.75 296 HIS A N 1
ATOM 2252 C CA . HIS A 1 296 ? 11.588 -4.794 -7.910 1.00 93.75 296 HIS A CA 1
ATOM 2253 C C . HIS A 1 296 ? 11.548 -3.686 -6.846 1.00 93.75 296 HIS A C 1
ATOM 2255 O O . HIS A 1 296 ? 10.660 -2.835 -6.946 1.00 93.75 296 HIS A O 1
ATOM 2261 N N . PRO A 1 297 ? 12.502 -3.591 -5.893 1.00 92.56 297 PRO A N 1
ATOM 2262 C CA . PRO A 1 297 ? 12.484 -2.525 -4.888 1.00 92.56 297 PRO A CA 1
ATOM 2263 C C . PRO A 1 297 ? 12.552 -1.109 -5.478 1.00 92.56 297 PRO A C 1
ATOM 2265 O O . PRO A 1 297 ? 12.181 -0.148 -4.809 1.00 92.56 297 PRO A O 1
ATOM 2268 N N . HIS A 1 298 ? 13.023 -0.972 -6.719 1.00 93.81 298 HIS A N 1
ATOM 2269 C CA . HIS A 1 298 ? 13.167 0.296 -7.431 1.00 93.81 298 HIS A CA 1
ATOM 2270 C C . HIS A 1 298 ? 12.025 0.574 -8.412 1.00 93.81 298 HIS A C 1
ATOM 2272 O O . HIS A 1 298 ? 11.981 1.654 -9.000 1.00 93.81 298 HIS A O 1
ATOM 2278 N N . LEU A 1 299 ? 11.114 -0.374 -8.626 1.00 95.19 299 LEU A N 1
ATOM 2279 C CA . LEU A 1 299 ? 10.010 -0.184 -9.559 1.00 95.19 299 LEU A CA 1
ATOM 2280 C C . LEU A 1 299 ? 8.878 0.584 -8.901 1.00 95.19 299 LEU A C 1
ATOM 2282 O O . LEU A 1 299 ? 8.549 0.320 -7.753 1.00 95.19 299 LEU A O 1
ATOM 2286 N N . ALA A 1 300 ? 8.244 1.491 -9.626 1.00 95.56 300 ALA A N 1
ATOM 2287 C CA . ALA A 1 300 ? 6.981 2.091 -9.221 1.00 95.56 300 ALA A CA 1
ATOM 2288 C C . ALA A 1 300 ? 6.027 2.116 -10.408 1.00 95.56 300 ALA A C 1
ATOM 2290 O O . ALA A 1 300 ? 6.453 2.315 -11.545 1.00 95.56 300 ALA A O 1
ATOM 2291 N N . ILE A 1 301 ? 4.740 1.945 -10.150 1.00 96.12 301 ILE A N 1
ATOM 2292 C CA . ILE A 1 301 ? 3.694 2.057 -11.154 1.00 96.12 301 ILE A CA 1
ATOM 2293 C C . ILE A 1 301 ? 2.880 3.302 -10.852 1.00 96.12 301 ILE A C 1
ATOM 2295 O O . ILE A 1 301 ? 2.321 3.467 -9.771 1.00 96.12 301 ILE A O 1
ATOM 2299 N N . ASN A 1 302 ? 2.788 4.178 -11.846 1.00 95.94 302 ASN A N 1
ATOM 2300 C CA . ASN A 1 302 ? 1.831 5.268 -11.829 1.00 95.94 302 ASN A CA 1
ATOM 2301 C C . ASN A 1 302 ? 0.632 4.887 -12.695 1.00 95.94 302 ASN A C 1
ATOM 2303 O O . ASN A 1 302 ? 0.797 4.479 -13.847 1.00 95.94 302 ASN A O 1
ATOM 2307 N N . VAL A 1 303 ? -0.568 5.021 -12.142 1.00 94.88 303 VAL A N 1
ATOM 2308 C CA . VAL A 1 303 ? -1.810 4.619 -12.801 1.00 94.88 303 VAL A CA 1
ATOM 2309 C C . VAL A 1 303 ? -2.632 5.857 -13.084 1.00 94.88 303 VAL A C 1
ATOM 2311 O O . VAL A 1 303 ? -2.965 6.623 -12.186 1.00 94.88 303 VAL A O 1
ATOM 2314 N N . SER A 1 304 ? -2.985 6.027 -14.348 1.00 94.06 304 SER A N 1
ATOM 2315 C CA . SER A 1 304 ? -3.958 7.011 -14.803 1.00 94.06 304 SER A CA 1
ATOM 2316 C C . SER A 1 304 ? -5.239 6.294 -15.259 1.00 94.06 304 SER A C 1
ATOM 2318 O O . SER A 1 304 ? -5.275 5.057 -15.316 1.00 94.06 304 SER A O 1
ATOM 2320 N N . PRO A 1 305 ? -6.311 7.027 -15.609 1.00 92.94 305 PRO A N 1
ATOM 2321 C CA . PRO A 1 305 ? -7.535 6.405 -16.111 1.00 92.94 305 PRO A CA 1
ATOM 2322 C C . PRO A 1 305 ? -7.315 5.507 -17.340 1.00 92.94 305 PRO A C 1
ATOM 2324 O O . PRO A 1 305 ? -7.991 4.493 -17.475 1.00 92.94 305 PRO A O 1
ATOM 2327 N N . LEU A 1 306 ? -6.356 5.850 -18.210 1.00 95.00 306 LEU A N 1
ATOM 2328 C CA . LEU A 1 306 ? -6.139 5.169 -19.494 1.00 95.00 306 LEU A CA 1
ATOM 2329 C C . LEU A 1 306 ? -4.800 4.433 -19.604 1.00 95.00 306 LEU A C 1
ATOM 2331 O O . LEU A 1 306 ? -4.669 3.544 -20.442 1.00 95.00 306 LEU A O 1
ATOM 2335 N N . TRP A 1 307 ? -3.818 4.784 -18.777 1.00 96.81 307 TRP A N 1
ATOM 2336 C CA . TRP A 1 307 ? -2.437 4.315 -18.907 1.00 96.81 307 TRP A CA 1
ATOM 2337 C C . TRP A 1 307 ? -1.872 3.839 -17.578 1.00 96.81 307 TRP A C 1
ATOM 2339 O O . TRP A 1 307 ? -2.182 4.407 -16.527 1.00 96.81 307 TRP A O 1
ATOM 2349 N N . ALA A 1 308 ? -0.991 2.848 -17.646 1.00 97.06 308 ALA A N 1
ATOM 2350 C CA . ALA A 1 308 ? -0.113 2.443 -16.563 1.00 97.06 308 ALA A CA 1
ATOM 2351 C C . ALA A 1 308 ? 1.341 2.679 -16.983 1.00 97.06 308 ALA A C 1
ATOM 2353 O O . ALA A 1 308 ? 1.793 2.210 -18.028 1.00 97.06 308 ALA A O 1
ATOM 2354 N N . GLN A 1 309 ? 2.066 3.425 -16.160 1.00 97.62 309 GLN A N 1
ATOM 2355 C CA . GLN A 1 309 ? 3.446 3.818 -16.402 1.00 97.62 309 GLN A CA 1
ATOM 2356 C C . GLN A 1 309 ? 4.349 3.101 -15.410 1.00 97.62 309 GLN A C 1
ATOM 2358 O O . GLN A 1 309 ? 4.213 3.297 -14.201 1.00 97.62 309 GLN A O 1
ATOM 2363 N N . LEU A 1 310 ? 5.282 2.302 -15.914 1.00 97.44 310 LEU A N 1
ATOM 2364 C CA . LEU A 1 310 ? 6.311 1.652 -15.118 1.00 97.44 310 LEU A CA 1
ATOM 2365 C C . LEU A 1 310 ? 7.535 2.564 -15.033 1.00 97.44 310 LEU A C 1
ATOM 2367 O O . LEU A 1 310 ? 8.169 2.870 -16.040 1.00 97.44 310 LEU A O 1
ATOM 2371 N N . TRP A 1 311 ? 7.878 2.979 -13.822 1.00 97.06 311 TRP A N 1
ATOM 2372 C CA . TRP A 1 311 ? 9.016 3.831 -13.504 1.00 97.06 311 TRP A CA 1
ATOM 2373 C C . TRP A 1 311 ? 10.103 3.032 -12.787 1.00 97.06 311 TRP A C 1
ATOM 2375 O O . TRP A 1 311 ? 9.806 2.181 -11.950 1.00 97.06 311 TRP A O 1
ATOM 2385 N N . ILE A 1 312 ? 11.366 3.351 -13.067 1.00 95.62 312 ILE A N 1
ATOM 2386 C CA . ILE A 1 312 ? 12.535 2.846 -12.339 1.00 95.62 312 ILE A CA 1
ATOM 2387 C C . ILE A 1 312 ? 13.134 4.002 -11.548 1.00 95.62 312 ILE A C 1
ATOM 2389 O O . ILE A 1 312 ? 13.529 5.022 -12.114 1.00 95.62 312 ILE A O 1
ATOM 2393 N N . HIS A 1 313 ? 13.199 3.848 -10.234 1.00 93.75 313 HIS A N 1
ATOM 2394 C CA . HIS A 1 313 ? 13.755 4.825 -9.312 1.00 93.75 313 HIS A CA 1
ATOM 2395 C C . HIS A 1 313 ? 15.237 4.566 -9.060 1.00 93.75 313 HIS A C 1
ATOM 2397 O O . HIS A 1 313 ? 15.660 3.423 -8.916 1.00 93.75 313 HIS A O 1
ATOM 2403 N N . TYR A 1 314 ? 16.030 5.631 -8.914 1.00 90.88 314 TYR A N 1
ATOM 2404 C CA . TYR A 1 314 ? 17.452 5.481 -8.580 1.00 90.88 314 TYR A CA 1
ATOM 2405 C C . TYR A 1 314 ? 17.710 4.990 -7.150 1.00 90.88 314 TYR A C 1
ATOM 2407 O O . TYR A 1 314 ? 18.790 4.500 -6.834 1.00 90.88 314 TYR A O 1
ATOM 2415 N N . GLN A 1 315 ? 16.703 5.118 -6.294 1.00 90.25 315 GLN A N 1
ATOM 2416 C CA . GLN A 1 315 ? 16.686 4.654 -4.913 1.00 90.25 315 GLN A CA 1
ATOM 2417 C C . GLN A 1 315 ? 15.489 3.716 -4.729 1.00 90.25 315 GLN A C 1
ATOM 2419 O O . GLN A 1 315 ? 14.504 3.873 -5.457 1.00 90.25 315 GLN A O 1
ATOM 2424 N N . PRO A 1 316 ? 15.544 2.759 -3.791 1.00 90.62 316 PRO A N 1
ATOM 2425 C CA . PRO A 1 316 ? 14.391 1.930 -3.475 1.00 90.62 316 PRO A CA 1
ATOM 2426 C C . PRO A 1 316 ? 13.176 2.793 -3.108 1.00 90.62 316 PRO A C 1
ATOM 2428 O O . PRO A 1 316 ? 13.303 3.770 -2.372 1.00 90.62 316 PRO A O 1
ATOM 2431 N N . VAL A 1 317 ? 11.990 2.428 -3.595 1.00 88.75 317 VAL A N 1
ATOM 2432 C CA . VAL A 1 317 ? 10.755 3.229 -3.451 1.00 88.75 317 VAL A CA 1
ATOM 2433 C C . VAL A 1 317 ? 10.351 3.432 -1.986 1.00 88.75 317 VAL A C 1
ATOM 2435 O O . VAL A 1 317 ? 9.729 4.436 -1.650 1.00 88.75 317 VAL A O 1
ATOM 2438 N N . PHE A 1 318 ? 10.738 2.507 -1.107 1.00 82.00 318 PHE A N 1
ATOM 2439 C CA . PHE A 1 318 ? 10.429 2.545 0.325 1.00 82.00 318 PHE A CA 1
ATOM 2440 C C . PHE A 1 318 ? 11.502 3.211 1.182 1.00 82.00 318 PHE A C 1
ATOM 2442 O O . PHE A 1 318 ? 11.306 3.354 2.389 1.00 82.00 318 PHE A O 1
ATOM 2449 N N . GLU A 1 319 ? 12.636 3.600 0.601 1.00 86.06 319 GLU A N 1
ATOM 2450 C CA . GLU A 1 319 ? 13.649 4.302 1.374 1.00 86.06 319 GLU A CA 1
ATOM 2451 C C . GLU A 1 319 ? 13.253 5.771 1.561 1.00 86.06 319 GLU A C 1
ATOM 2453 O O . GLU A 1 319 ? 12.908 6.454 0.592 1.00 86.06 319 GLU A O 1
ATOM 2458 N N . PRO A 1 320 ? 13.301 6.286 2.804 1.00 83.56 320 PRO A N 1
ATOM 2459 C CA . PRO A 1 320 ? 13.002 7.680 3.062 1.00 83.56 320 PRO A CA 1
ATOM 2460 C C . PRO A 1 320 ? 14.018 8.556 2.333 1.00 83.56 320 PRO A C 1
ATOM 2462 O O . PRO A 1 320 ? 15.233 8.467 2.528 1.00 83.56 320 PRO A O 1
ATOM 2465 N N . VAL A 1 321 ? 13.497 9.432 1.486 1.00 86.62 321 VAL A N 1
ATOM 2466 C CA . VAL A 1 321 ? 14.303 10.383 0.735 1.00 86.62 321 VAL A CA 1
ATOM 2467 C C . VAL A 1 321 ? 14.696 11.498 1.690 1.00 86.62 321 VAL A C 1
ATOM 2469 O O . VAL A 1 321 ? 13.840 12.122 2.314 1.00 86.62 321 VAL A O 1
ATOM 2472 N N . ALA A 1 322 ? 15.998 11.750 1.820 1.00 89.25 322 ALA A N 1
ATOM 2473 C CA . ALA A 1 322 ? 16.480 12.837 2.663 1.00 89.25 322 ALA A CA 1
ATOM 2474 C C . ALA A 1 322 ? 15.846 14.178 2.234 1.00 89.25 322 ALA A C 1
ATOM 2476 O O . ALA A 1 322 ? 15.713 14.425 1.027 1.00 89.25 322 ALA A O 1
ATOM 2477 N N . PRO A 1 323 ? 15.490 15.056 3.190 1.00 91.56 323 PRO A N 1
ATOM 2478 C CA . PRO A 1 323 ? 14.857 16.333 2.885 1.00 91.56 323 PRO A CA 1
ATOM 2479 C C . PRO A 1 323 ? 15.699 17.131 1.881 1.00 91.56 323 PRO A C 1
ATOM 2481 O O . PRO A 1 323 ? 16.925 17.187 1.975 1.00 91.56 323 PRO A O 1
ATOM 2484 N N . GLY A 1 324 ? 15.036 17.706 0.875 1.00 91.69 324 GLY A N 1
ATOM 2485 C CA . GLY A 1 324 ? 15.675 18.481 -0.195 1.00 91.69 324 GLY A CA 1
ATOM 2486 C C . GLY A 1 324 ? 16.249 17.666 -1.363 1.00 91.69 324 GLY A C 1
ATOM 2487 O O . GLY A 1 324 ? 16.618 18.258 -2.379 1.00 91.69 324 GLY A O 1
ATOM 2488 N N . LYS A 1 325 ? 16.292 16.327 -1.296 1.00 91.94 325 LYS A N 1
ATOM 2489 C CA . LYS A 1 325 ? 16.698 15.503 -2.448 1.00 91.94 325 LYS A CA 1
ATOM 2490 C C . LYS A 1 325 ? 15.501 15.192 -3.346 1.00 91.94 325 LYS A C 1
ATOM 2492 O O . LYS A 1 325 ? 14.467 14.717 -2.890 1.00 91.94 325 LYS A O 1
ATOM 2497 N N . ARG A 1 326 ? 15.652 15.425 -4.654 1.00 89.25 326 ARG A N 1
ATOM 2498 C CA . ARG A 1 326 ? 14.671 14.986 -5.657 1.00 89.25 326 ARG A CA 1
ATOM 2499 C C . ARG A 1 326 ? 14.907 13.520 -5.997 1.00 89.25 326 ARG A C 1
ATOM 2501 O O . ARG A 1 326 ? 16.025 13.136 -6.341 1.00 89.25 326 ARG A O 1
ATOM 2508 N N . VAL A 1 327 ? 13.842 12.727 -5.954 1.00 88.50 327 VAL A N 1
ATOM 2509 C CA . VAL A 1 327 ? 13.866 11.337 -6.412 1.00 88.50 327 VAL A CA 1
ATOM 2510 C C . VAL A 1 327 ? 14.059 11.334 -7.919 1.00 88.50 327 VAL A C 1
ATOM 2512 O O . VAL A 1 327 ? 13.184 11.766 -8.670 1.00 88.50 327 VAL A O 1
ATOM 2515 N N . ARG A 1 328 ? 15.222 10.868 -8.372 1.00 93.06 328 ARG A N 1
ATOM 2516 C CA . ARG A 1 328 ? 15.436 10.609 -9.793 1.00 93.06 328 ARG A CA 1
ATOM 2517 C C . ARG A 1 328 ? 14.699 9.324 -10.156 1.00 93.06 328 ARG A C 1
ATOM 2519 O O . ARG A 1 328 ? 14.792 8.330 -9.432 1.00 93.06 328 ARG A O 1
ATOM 2526 N N . ARG A 1 329 ? 13.993 9.346 -11.281 1.00 94.69 329 ARG A N 1
ATOM 2527 C CA . ARG A 1 329 ? 13.324 8.182 -11.861 1.00 94.69 329 ARG A CA 1
ATOM 2528 C C . ARG A 1 329 ? 13.324 8.275 -13.380 1.00 94.69 329 ARG A C 1
ATOM 2530 O O . ARG A 1 329 ? 13.341 9.382 -13.917 1.00 94.69 329 ARG A O 1
ATOM 2537 N N . ILE A 1 330 ? 13.289 7.127 -14.041 1.00 95.31 330 ILE A N 1
ATOM 2538 C CA . ILE A 1 330 ? 13.206 6.996 -15.497 1.00 95.31 330 ILE A CA 1
ATOM 2539 C C . ILE A 1 330 ? 11.933 6.227 -15.835 1.00 95.31 330 ILE A C 1
ATOM 2541 O O . ILE A 1 330 ? 11.592 5.266 -15.146 1.00 95.31 330 ILE A O 1
ATOM 2545 N N . LEU A 1 331 ? 11.222 6.663 -16.874 1.00 96.94 331 LEU A N 1
ATOM 2546 C CA . LEU A 1 331 ? 10.090 5.919 -17.410 1.00 96.94 331 LEU A CA 1
ATOM 2547 C C . LEU A 1 331 ? 10.631 4.709 -18.170 1.00 96.94 331 LEU A C 1
ATOM 2549 O O . LEU A 1 331 ? 11.352 4.868 -19.151 1.00 96.94 331 LEU A O 1
ATOM 2553 N N . ALA A 1 332 ? 10.300 3.510 -17.706 1.00 95.88 332 ALA A N 1
ATOM 2554 C CA . ALA A 1 332 ? 10.724 2.281 -18.352 1.00 95.88 332 ALA A CA 1
ATOM 2555 C C . ALA A 1 332 ? 9.812 1.919 -19.521 1.00 95.88 332 ALA A C 1
ATOM 2557 O O . ALA A 1 332 ? 10.286 1.590 -20.604 1.00 95.88 332 ALA A O 1
ATOM 2558 N N . LEU A 1 333 ? 8.505 1.977 -19.279 1.00 97.38 333 LEU A N 1
ATOM 2559 C CA . LEU A 1 333 ? 7.482 1.511 -20.201 1.00 97.38 333 LEU A CA 1
ATOM 2560 C C . LEU A 1 333 ? 6.152 2.175 -19.851 1.00 97.38 333 LEU A C 1
ATOM 2562 O O . LEU A 1 333 ? 5.820 2.322 -18.673 1.00 97.38 333 LEU A O 1
ATOM 2566 N N . GLU A 1 334 ? 5.369 2.523 -20.861 1.00 97.88 334 GLU A N 1
ATOM 2567 C CA . GLU A 1 334 ? 3.994 2.979 -20.685 1.00 97.88 334 GLU A CA 1
ATOM 2568 C C . GLU A 1 334 ? 3.055 2.082 -21.494 1.00 97.88 334 GLU A C 1
ATOM 2570 O O . GLU A 1 334 ? 3.249 1.891 -22.692 1.00 97.88 334 GLU A O 1
ATOM 2575 N N . VAL A 1 335 ? 2.047 1.506 -20.839 1.00 97.75 335 VAL A N 1
ATOM 2576 C CA . VAL A 1 335 ? 1.070 0.613 -21.480 1.00 97.75 335 VAL A CA 1
ATOM 2577 C C . VAL A 1 335 ? -0.340 1.124 -21.267 1.00 97.75 335 VAL A C 1
ATOM 2579 O O . VAL A 1 335 ? -0.651 1.740 -20.241 1.00 97.75 335 VAL A O 1
ATOM 2582 N N . ARG A 1 336 ? -1.225 0.833 -22.218 1.00 97.12 336 ARG A N 1
ATOM 2583 C CA . ARG A 1 336 ? -2.653 1.073 -22.030 1.00 97.12 336 ARG A CA 1
ATOM 2584 C C . ARG A 1 336 ? -3.177 0.221 -20.870 1.00 97.12 336 ARG A C 1
ATOM 2586 O O . ARG A 1 336 ? -2.870 -0.967 -20.764 1.00 97.12 336 ARG A O 1
ATOM 2593 N N . ARG A 1 337 ? -3.968 0.836 -19.991 1.00 95.44 337 ARG A N 1
ATOM 2594 C CA . ARG A 1 337 ? -4.556 0.166 -18.830 1.00 95.44 337 ARG A CA 1
ATOM 2595 C C . ARG A 1 337 ? -5.579 -0.873 -19.297 1.00 95.44 337 ARG A C 1
ATOM 2597 O O . ARG A 1 337 ? -6.483 -0.564 -20.075 1.00 95.44 337 ARG A O 1
ATOM 2604 N N . GLY A 1 338 ? -5.416 -2.097 -18.809 1.00 93.88 338 GLY A N 1
ATOM 2605 C CA . GLY A 1 338 ? -6.359 -3.188 -19.007 1.00 93.88 338 GLY A CA 1
ATOM 2606 C C . GLY A 1 338 ? -7.611 -3.040 -18.144 1.00 93.88 338 GLY A C 1
ATOM 2607 O O . GLY A 1 338 ? -7.711 -2.149 -17.297 1.00 93.88 338 GLY A O 1
ATOM 2608 N N . ARG A 1 339 ? -8.577 -3.947 -18.318 1.00 91.44 339 ARG A N 1
ATOM 2609 C CA . ARG A 1 339 ? -9.781 -3.968 -17.455 1.00 91.44 339 ARG A CA 1
ATOM 2610 C C . ARG A 1 339 ? -9.457 -4.383 -16.018 1.00 91.44 339 ARG A C 1
ATOM 2612 O O . ARG A 1 339 ? -10.154 -3.978 -15.094 1.00 91.44 339 ARG A O 1
ATOM 2619 N N . THR A 1 340 ? -8.402 -5.176 -15.843 1.00 92.06 340 THR A N 1
ATOM 2620 C CA . THR A 1 340 ? -7.917 -5.660 -14.548 1.00 92.06 340 THR A CA 1
ATOM 2621 C C . THR A 1 340 ? -6.433 -5.339 -14.364 1.00 92.06 340 THR A C 1
ATOM 2623 O O . THR A 1 340 ? -5.718 -5.007 -15.321 1.00 92.06 340 THR A O 1
ATOM 2626 N N . SER A 1 341 ? -5.955 -5.435 -13.122 1.00 92.44 341 SER A N 1
ATOM 2627 C CA . SER A 1 341 ? -4.532 -5.281 -12.800 1.00 92.44 341 SER A CA 1
ATOM 2628 C C . SER A 1 341 ? -3.694 -6.373 -13.467 1.00 92.44 341 SER A C 1
ATOM 2630 O O . SER A 1 341 ? -2.623 -6.079 -13.986 1.00 92.44 341 SER A O 1
ATOM 2632 N N . GLU A 1 342 ? -4.203 -7.604 -13.540 1.00 93.38 342 GLU A N 1
ATOM 2633 C CA . GLU A 1 342 ? -3.562 -8.741 -14.209 1.00 93.38 342 GLU A CA 1
ATOM 2634 C C . GLU A 1 342 ? -3.404 -8.514 -15.712 1.00 93.38 342 GLU A C 1
ATOM 2636 O O . GLU A 1 342 ? -2.318 -8.728 -16.242 1.00 93.38 342 GLU A O 1
ATOM 2641 N N . ASP A 1 343 ? -4.454 -8.040 -16.395 1.00 94.50 343 ASP A N 1
ATOM 2642 C CA . ASP A 1 343 ? -4.389 -7.705 -17.826 1.00 94.50 343 ASP A CA 1
ATOM 2643 C C . ASP A 1 343 ? -3.334 -6.614 -18.066 1.00 94.50 343 ASP A C 1
ATOM 2645 O O . ASP A 1 343 ? -2.477 -6.722 -18.942 1.00 94.50 343 ASP A O 1
ATOM 2649 N N . THR A 1 344 ? -3.318 -5.593 -17.207 1.00 95.75 344 THR A N 1
ATOM 2650 C CA . THR A 1 344 ? -2.322 -4.516 -17.286 1.00 95.75 344 THR A CA 1
ATOM 2651 C C . THR A 1 344 ? -0.897 -5.032 -17.046 1.00 95.75 344 THR A C 1
ATOM 2653 O O . THR A 1 344 ? 0.019 -4.674 -17.785 1.00 95.75 344 THR A O 1
ATOM 2656 N N . VAL A 1 345 ? -0.694 -5.916 -16.066 1.00 96.19 345 VAL A N 1
ATOM 2657 C CA . VAL A 1 345 ? 0.608 -6.546 -15.782 1.00 96.19 345 VAL A CA 1
ATOM 2658 C C . VAL A 1 345 ? 1.048 -7.463 -16.921 1.00 96.19 345 VAL A C 1
ATOM 2660 O O . VAL A 1 345 ? 2.226 -7.477 -17.274 1.00 96.19 345 VAL A O 1
ATOM 2663 N N . GLN A 1 346 ? 0.121 -8.171 -17.563 1.00 96.88 346 GLN A N 1
ATOM 2664 C CA . GLN A 1 346 ? 0.419 -8.976 -18.743 1.00 96.88 346 GLN A CA 1
ATOM 2665 C C . GLN A 1 346 ? 0.863 -8.101 -19.928 1.00 96.88 346 GLN A C 1
ATOM 2667 O O . GLN A 1 346 ? 1.808 -8.457 -20.637 1.00 96.88 346 GLN A O 1
ATOM 2672 N N . ARG A 1 347 ? 0.248 -6.927 -20.122 1.00 97.44 347 ARG A N 1
ATOM 2673 C CA . ARG A 1 347 ? 0.704 -5.937 -21.116 1.00 97.44 347 ARG A CA 1
ATOM 2674 C C . ARG A 1 347 ? 2.087 -5.386 -20.773 1.00 97.44 347 ARG A C 1
ATOM 2676 O O . ARG A 1 347 ? 2.938 -5.317 -21.660 1.00 97.44 347 ARG A O 1
ATOM 2683 N N . LEU A 1 348 ? 2.345 -5.071 -19.498 1.00 97.50 348 LEU A N 1
ATOM 2684 C CA . LEU A 1 348 ? 3.678 -4.674 -19.022 1.00 97.50 348 LEU A CA 1
ATOM 2685 C C . LEU A 1 348 ? 4.716 -5.762 -19.315 1.00 97.50 348 LEU A C 1
ATOM 2687 O O . LEU A 1 348 ? 5.772 -5.461 -19.865 1.00 97.50 348 LEU A O 1
ATOM 2691 N N . LYS A 1 349 ? 4.403 -7.031 -19.029 1.00 97.62 349 LYS A N 1
ATOM 2692 C CA . LYS A 1 349 ? 5.265 -8.176 -19.351 1.00 97.62 349 LYS A CA 1
ATOM 2693 C C . LYS A 1 349 ? 5.609 -8.213 -20.841 1.00 97.62 349 LYS A C 1
ATOM 2695 O O . LYS A 1 349 ? 6.782 -8.312 -21.185 1.00 97.62 349 LYS A O 1
ATOM 2700 N N . ASN A 1 350 ? 4.607 -8.103 -21.714 1.00 97.50 350 ASN A N 1
ATOM 2701 C CA . ASN A 1 350 ? 4.813 -8.127 -23.164 1.00 97.50 350 ASN A CA 1
ATOM 2702 C C . ASN A 1 350 ? 5.693 -6.954 -23.639 1.00 97.50 350 ASN A C 1
ATOM 2704 O O . ASN A 1 350 ? 6.565 -7.150 -24.485 1.00 97.50 350 ASN A O 1
ATOM 2708 N N . GLY A 1 351 ? 5.502 -5.754 -23.080 1.00 97.12 351 GLY A N 1
ATOM 2709 C CA . GLY A 1 351 ? 6.344 -4.594 -23.384 1.00 97.12 351 GLY A CA 1
ATOM 2710 C C . GLY A 1 351 ? 7.786 -4.758 -22.892 1.00 97.12 351 GLY A C 1
ATOM 2711 O O . GLY A 1 351 ? 8.719 -4.454 -23.630 1.00 97.12 351 GLY A O 1
ATOM 2712 N N . LEU A 1 352 ? 7.992 -5.323 -21.698 1.00 97.12 352 LEU A N 1
ATOM 2713 C CA . LEU A 1 352 ? 9.330 -5.640 -21.185 1.00 97.12 352 LEU A CA 1
ATOM 2714 C C . LEU A 1 352 ? 10.030 -6.721 -22.027 1.00 97.12 352 LEU A C 1
ATOM 2716 O O . LEU A 1 352 ? 11.215 -6.586 -22.331 1.00 97.12 352 LEU A O 1
ATOM 2720 N N . ASP A 1 353 ? 9.311 -7.762 -22.458 1.00 97.38 353 ASP A N 1
ATOM 2721 C CA . ASP A 1 353 ? 9.833 -8.767 -23.395 1.00 97.38 353 ASP A CA 1
ATOM 2722 C C . ASP A 1 353 ? 10.232 -8.112 -24.741 1.00 97.38 353 ASP A C 1
ATOM 2724 O O . ASP A 1 353 ? 11.268 -8.460 -25.312 1.00 97.38 353 ASP A O 1
ATOM 2728 N N . ALA A 1 354 ? 9.463 -7.133 -25.238 1.00 97.19 354 ALA A N 1
ATOM 2729 C CA . ALA A 1 354 ? 9.787 -6.385 -26.457 1.00 97.19 354 ALA A CA 1
ATOM 2730 C C . ALA A 1 354 ? 11.050 -5.519 -26.312 1.00 97.19 354 ALA A C 1
ATOM 2732 O O . ALA A 1 354 ? 11.896 -5.547 -27.210 1.00 97.19 354 ALA A O 1
ATOM 2733 N N . ILE A 1 355 ? 11.219 -4.834 -25.174 1.00 96.75 355 ILE A N 1
ATOM 2734 C CA . ILE A 1 355 ? 12.454 -4.104 -24.832 1.00 96.75 355 ILE A CA 1
ATOM 2735 C C . ILE A 1 355 ? 13.642 -5.069 -24.806 1.00 96.75 355 ILE A C 1
ATOM 2737 O O . ILE A 1 355 ? 14.672 -4.807 -25.425 1.00 96.75 355 ILE A O 1
ATOM 2741 N N . ARG A 1 356 ? 13.485 -6.241 -24.173 1.00 96.12 356 ARG A N 1
ATOM 2742 C CA . ARG A 1 356 ? 14.533 -7.276 -24.129 1.00 96.12 356 ARG A CA 1
ATOM 2743 C C . ARG A 1 356 ? 14.980 -7.723 -25.519 1.00 96.12 356 ARG A C 1
ATOM 2745 O O . ARG A 1 356 ? 16.154 -8.003 -25.729 1.00 96.12 356 ARG A O 1
ATOM 2752 N N . MET A 1 357 ? 14.033 -7.842 -26.446 1.00 97.12 357 MET A N 1
ATOM 2753 C CA . MET A 1 357 ? 14.288 -8.254 -27.829 1.00 97.12 357 MET A CA 1
ATOM 2754 C C . MET A 1 357 ? 14.794 -7.110 -28.723 1.00 97.12 357 MET A C 1
ATOM 2756 O O . MET A 1 357 ? 14.977 -7.339 -29.917 1.00 97.12 357 MET A O 1
ATOM 2760 N N . GLY A 1 358 ? 14.975 -5.894 -28.194 1.00 96.44 358 GLY A N 1
ATOM 2761 C CA . GLY A 1 358 ? 15.369 -4.719 -28.979 1.00 96.44 358 GLY A CA 1
ATOM 2762 C C . GLY A 1 358 ? 14.293 -4.243 -29.960 1.00 96.44 358 GLY A C 1
ATOM 2763 O O . GLY A 1 358 ? 14.614 -3.606 -30.956 1.00 96.44 358 GLY A O 1
ATOM 2764 N N . ARG A 1 359 ? 13.019 -4.591 -29.720 1.00 97.62 359 ARG A N 1
ATOM 2765 C CA . ARG A 1 359 ? 11.879 -4.171 -30.560 1.00 97.62 359 ARG A CA 1
ATOM 2766 C C . ARG A 1 359 ? 11.229 -2.872 -30.090 1.00 97.62 359 ARG A C 1
ATOM 2768 O O . ARG A 1 359 ? 10.445 -2.297 -30.835 1.00 97.62 359 ARG A O 1
ATOM 2775 N N . LEU A 1 360 ? 11.493 -2.473 -28.850 1.00 97.44 360 LEU A N 1
ATOM 2776 C CA . LEU A 1 360 ? 10.948 -1.281 -28.216 1.00 97.44 360 LEU A CA 1
ATOM 2777 C C . LEU A 1 360 ? 12.069 -0.597 -27.428 1.00 97.44 360 LEU A C 1
ATOM 2779 O O . LEU A 1 360 ? 12.832 -1.281 -26.743 1.00 97.44 360 LEU A O 1
ATOM 2783 N N . ASP A 1 361 ? 12.147 0.729 -27.497 1.00 96.94 361 ASP A N 1
ATOM 2784 C CA . ASP A 1 361 ? 13.080 1.499 -26.672 1.00 96.94 361 ASP A CA 1
ATOM 2785 C C . ASP A 1 361 ? 12.486 1.800 -25.287 1.00 96.94 361 ASP A C 1
ATOM 2787 O O . ASP A 1 361 ? 11.270 1.782 -25.073 1.00 96.94 361 ASP A O 1
ATOM 2791 N N . TRP A 1 362 ? 13.353 2.130 -24.329 1.00 95.81 362 TRP A N 1
ATOM 2792 C CA . TRP A 1 362 ? 12.940 2.569 -22.996 1.00 95.81 362 TRP A CA 1
ATOM 2793 C C . TRP A 1 362 ? 12.058 3.824 -23.061 1.00 95.81 362 TRP A C 1
ATOM 2795 O O . TRP A 1 362 ? 12.357 4.781 -23.775 1.00 95.81 362 TRP A O 1
ATOM 2805 N N . GLY A 1 363 ? 10.981 3.833 -22.278 1.00 94.50 363 GLY A N 1
ATOM 2806 C CA . GLY A 1 363 ? 10.058 4.964 -22.173 1.00 94.50 363 GLY A CA 1
ATOM 2807 C C . GLY A 1 363 ? 9.062 5.094 -23.329 1.00 94.50 363 GLY A C 1
ATOM 2808 O O . GLY A 1 363 ? 8.277 6.042 -23.335 1.00 94.50 363 GLY A O 1
ATOM 2809 N N . GLN A 1 364 ? 9.059 4.162 -24.288 1.00 95.38 364 GLN A N 1
ATOM 2810 C CA . GLN A 1 364 ? 8.057 4.143 -25.352 1.00 95.38 364 GLN A CA 1
ATOM 2811 C C . GLN A 1 364 ? 6.687 3.657 -24.854 1.00 95.38 364 GLN A C 1
ATOM 2813 O O . GLN A 1 364 ? 6.563 2.901 -23.884 1.00 95.38 364 GLN A O 1
ATOM 2818 N N . LYS A 1 365 ? 5.648 4.114 -25.560 1.00 95.56 365 LYS A N 1
ATOM 2819 C CA . LYS A 1 365 ? 4.249 3.742 -25.337 1.00 95.56 365 LYS A CA 1
ATOM 2820 C C . LYS A 1 365 ? 3.895 2.486 -26.123 1.00 95.56 365 LYS A C 1
ATOM 2822 O O . LYS A 1 365 ? 4.228 2.379 -27.300 1.00 95.56 365 LYS A O 1
ATOM 2827 N N . VAL A 1 366 ? 3.160 1.576 -25.492 1.00 93.44 366 VAL A N 1
ATOM 2828 C CA . VAL A 1 366 ? 2.611 0.369 -26.119 1.00 93.44 366 VAL A CA 1
ATOM 2829 C C . VAL A 1 366 ? 1.087 0.457 -26.115 1.00 93.44 366 VAL A C 1
ATOM 2831 O O . VAL A 1 366 ? 0.458 0.482 -25.055 1.00 93.44 366 VAL A O 1
ATOM 2834 N N . GLU A 1 367 ? 0.497 0.515 -27.309 1.00 91.06 367 GLU A N 1
ATOM 2835 C CA . GLU A 1 367 ? -0.952 0.705 -27.491 1.00 91.06 367 GLU A CA 1
ATOM 2836 C C . GLU A 1 367 ? -1.762 -0.600 -27.554 1.00 91.06 367 GLU A C 1
ATOM 2838 O O . GLU A 1 367 ? -2.989 -0.549 -27.440 1.00 91.06 367 GLU A O 1
ATOM 2843 N N . ASN A 1 368 ? -1.081 -1.741 -27.714 1.00 71.25 368 ASN A N 1
ATOM 2844 C CA . ASN A 1 368 ? -1.677 -3.057 -27.979 1.00 71.25 368 ASN A CA 1
ATOM 2845 C C . ASN A 1 368 ? -2.642 -3.544 -26.890 1.00 71.25 368 ASN A C 1
ATOM 2847 O O . ASN A 1 368 ? -2.325 -3.428 -25.678 1.00 71.25 368 ASN A O 1
#

Sequence (368 aa):
MDLKAAILRGPLRRARRSPMEEEPPPPYSPRAAPPDAPPPTAPRLQLQRPSISGPSASEPIAIPSSPRDAYSDAVATQARSSRALPDVPRRSVGRSLSPRGSPLATPAYVRALCSPQPQGPASLATLPLDLLHHILALTLDPLATPEHYLFDVEIERLARIAGLFKLRAVDRRFFLIATAVLRDKLLPTYRSLLAPGASSDPSPPGDGEDPSVGSVFARRTREAAVLDRFIALRIGEDWRKAESELCEDLGLETEIFSGLQPAARMEDLLLTLPAYLITPTAPPKGELYLALPLPHPHLAINVSPLWAQLWIHYQPVFEPVAPGKRVRRILALEVRRGRTSEDTVQRLKNGLDAIRMGRLDWGQKVEN

pLDDT: mean 76.12, std 21.0, range [33.47, 97.88]

Organism: NCBI:txid105984

Secondary structure (DSSP, 8-state):
----------------PPPP--PPPPP----PPPS-PPP--------PPP----------------HHHHHHHHHHHHHHHTT-----PPPP---------------GGGGGTTPPPP-SPP-TTTS-HHHHHHHHHHTT-GGGS-GGGGGGHHHHHHHHHHHHHHHTTT-HHHHHHHHHHHHHHHHHHHHHHSPTT-----PPSPTTS-TTSS-SGGG--HHHHHHHHHHHHHHHHHHHHHH-TT-----HHHHIIIIIHHHHHHHHHGGGS-TTTEESSPPSTT---S-SSEEGGGEEEEE-SSEEEEEEESS-TTSPPPTT----EEEEEEEE--SSHHHHHHHHHHHHHHHHTTSS-TT-EE--

Radius of gyration: 29.38 Å; chains: 1; bounding box: 77×86×83 Å